Protein 8X5Y (pdb70)

Structure (mmCIF, N/CA/C/O backbone):
data_8X5Y
#
_entry.id   8X5Y
#
_cell.length_a   1.00
_cell.length_b   1.00
_cell.length_c   1.00
_cell.angle_alpha   90.00
_cell.angle_beta   90.00
_cell.angle_gamma   90.00
#
_symmetry.space_group_name_H-M   'P 1'
#
loop_
_entity.id
_entity.type
_entity.pdbx_description
1 polymer 'Histamine H1 receptor,Soluble cytochrome b562'
2 non-polymer 1-[(4-fluorophenyl)methyl]-N-{1-[2-(4-methoxyphenyl)ethyl]piperidin-4-yl}-1H-benzimidazol-2-amine
#
loop_
_atom_site.group_PDB
_atom_site.id
_atom_site.type_symbol
_atom_site.label_atom_id
_atom_site.label_alt_id
_atom_site.label_comp_id
_atom_site.label_asym_id
_atom_site.label_entity_id
_atom_site.label_seq_id
_atom_site.pdbx_PDB_ins_code
_atom_site.Cartn_x
_atom_site.Cartn_y
_atom_site.Cartn_z
_atom_site.occupancy
_atom_site.B_iso_or_equiv
_atom_site.auth_seq_id
_atom_site.auth_comp_id
_atom_site.auth_asym_id
_atom_site.auth_atom_id
_atom_site.pdbx_PDB_model_num
ATOM 1 N N . THR A 1 9 ? 181.588 141.274 138.550 1.00 91.86 20 THR B N 1
ATOM 2 C CA . THR A 1 9 ? 180.449 141.947 139.163 1.00 91.86 20 THR B CA 1
ATOM 3 C C . THR A 1 9 ? 180.601 143.463 139.077 1.00 91.86 20 THR B C 1
ATOM 4 O O . THR A 1 9 ? 180.226 144.180 140.003 1.00 91.86 20 THR B O 1
ATOM 8 N N . THR A 1 10 ? 181.140 143.935 137.950 1.00 89.05 21 THR B N 1
ATOM 9 C CA . THR A 1 10 ? 181.412 145.358 137.729 1.00 89.05 21 THR B CA 1
ATOM 10 C C . THR A 1 10 ? 182.254 145.940 138.860 1.00 89.05 21 THR B C 1
ATOM 11 O O . THR A 1 10 ? 181.985 147.029 139.371 1.00 89.05 21 THR B O 1
ATOM 15 N N . MET A 1 11 ? 183.288 145.202 139.253 1.00 86.66 22 MET B N 1
ATOM 16 C CA . MET A 1 11 ? 184.164 145.601 140.344 1.00 86.66 22 MET B CA 1
ATOM 17 C C . MET A 1 11 ? 185.187 146.616 139.840 1.00 86.66 22 MET B C 1
ATOM 18 O O . MET A 1 11 ? 185.090 147.137 138.727 1.00 86.66 22 MET B O 1
ATOM 23 N N . ALA A 1 12 ? 186.184 146.912 140.668 1.00 87.79 23 ALA B N 1
ATOM 24 C CA . ALA A 1 12 ? 187.305 147.752 140.279 1.00 87.79 23 ALA B CA 1
ATOM 25 C C . ALA A 1 12 ? 188.606 147.021 140.576 1.00 87.79 23 ALA B C 1
ATOM 26 O O . ALA A 1 12 ? 188.694 146.243 141.529 1.00 87.79 23 ALA B O 1
ATOM 28 N N . SER A 1 13 ? 189.616 147.281 139.751 1.00 85.44 24 SER B N 1
ATOM 29 C CA . SER A 1 13 ? 190.883 146.585 139.888 1.00 85.44 24 SER B CA 1
ATOM 30 C C . SER A 1 13 ? 191.516 146.925 141.235 1.00 85.44 24 SER B C 1
ATOM 31 O O . SER A 1 13 ? 191.351 148.039 141.740 1.00 85.44 24 SER B O 1
ATOM 34 N N . PRO A 1 14 ? 192.243 145.981 141.845 1.00 84.78 25 PRO B N 1
ATOM 35 C CA . PRO A 1 14 ? 192.776 146.211 143.201 1.00 84.78 25 PRO B CA 1
ATOM 36 C C . PRO A 1 14 ? 193.651 147.450 143.345 1.00 84.78 25 PRO B C 1
ATOM 37 O O . PRO A 1 14 ? 193.992 147.803 144.480 1.00 84.78 25 PRO B O 1
ATOM 41 N N . GLN A 1 15 ? 194.028 148.112 142.256 1.00 81.27 26 GLN B N 1
ATOM 42 C CA . GLN A 1 15 ? 194.801 149.342 142.339 1.00 81.27 26 GLN B CA 1
ATOM 43 C C . GLN A 1 15 ? 193.927 150.584 142.413 1.00 81.27 26 GLN B C 1
ATOM 44 O O . GLN A 1 15 ? 194.459 151.690 142.529 1.00 81.27 26 GLN B O 1
ATOM 50 N N . LEU A 1 16 ? 192.608 150.435 142.343 1.00 80.54 27 LEU B N 1
ATOM 51 C CA . LEU A 1 16 ? 191.689 151.556 142.469 1.00 80.54 27 LEU B CA 1
ATOM 52 C C . LEU A 1 16 ? 191.083 151.643 143.867 1.00 80.54 27 LEU B C 1
ATOM 53 O O . LEU A 1 16 ? 190.232 152.498 144.116 1.00 80.54 27 LEU B O 1
ATOM 58 N N . MET A 1 17 ? 191.513 150.789 144.788 1.00 81.61 28 MET B N 1
ATOM 59 C CA . MET A 1 17 ? 191.023 150.827 146.161 1.00 81.61 28 MET B CA 1
ATOM 60 C C . MET A 1 17 ? 191.738 151.902 146.986 1.00 81.61 28 MET B C 1
ATOM 61 O O . MET A 1 17 ? 191.067 152.698 147.661 1.00 81.61 28 MET B O 1
ATOM 66 N N . PRO A 1 18 ? 193.099 151.993 146.955 1.00 78.24 29 PRO B N 1
ATOM 67 C CA . PRO A 1 18 ? 193.784 152.958 147.830 1.00 78.24 29 PRO B CA 1
ATOM 68 C C . PRO A 1 18 ? 193.415 154.421 147.628 1.00 78.24 29 PRO B C 1
ATOM 69 O O . PRO A 1 18 ? 193.972 155.280 148.316 1.00 78.24 29 PRO B O 1
ATOM 73 N N . LEU A 1 19 ? 192.510 154.741 146.705 1.00 79.86 30 LEU B N 1
ATOM 74 C CA . LEU A 1 19 ? 191.937 156.080 146.679 1.00 79.86 30 LEU B CA 1
ATOM 75 C C . LEU A 1 19 ? 190.473 156.128 147.084 1.00 79.86 30 LEU B C 1
ATOM 76 O O . LEU A 1 19 ? 190.040 157.137 147.639 1.00 79.86 30 LEU B O 1
ATOM 81 N N . VAL A 1 20 ? 189.699 155.065 146.858 1.00 81.29 31 VAL B N 1
ATOM 82 C CA . VAL A 1 20 ? 188.336 155.067 147.381 1.00 81.29 31 VAL B CA 1
ATOM 83 C C . VAL A 1 20 ? 188.349 154.964 148.902 1.00 81.29 31 VAL B C 1
ATOM 84 O O . VAL A 1 20 ? 187.470 155.520 149.578 1.00 81.29 31 VAL B O 1
ATOM 88 N N . VAL A 1 21 ? 189.349 154.281 149.470 1.00 80.53 32 VAL B N 1
ATOM 89 C CA . VAL A 1 21 ? 189.422 154.153 150.921 1.00 80.53 32 VAL B CA 1
ATOM 90 C C . VAL A 1 21 ? 189.629 155.499 151.598 1.00 80.53 32 VAL B C 1
ATOM 91 O O . VAL A 1 21 ? 189.345 155.637 152.790 1.00 80.53 32 VAL B O 1
ATOM 95 N N . VAL A 1 22 ? 190.128 156.500 150.877 1.00 81.98 33 VAL B N 1
ATOM 96 C CA . VAL A 1 22 ? 190.218 157.841 151.437 1.00 81.98 33 VAL B CA 1
ATOM 97 C C . VAL A 1 22 ? 189.098 158.746 150.928 1.00 81.98 33 VAL B C 1
ATOM 98 O O . VAL A 1 22 ? 188.754 159.726 151.608 1.00 81.98 33 VAL B O 1
ATOM 102 N N . LEU A 1 23 ? 188.509 158.447 149.767 1.00 84.78 34 LEU B N 1
ATOM 103 C CA . LEU A 1 23 ? 187.318 159.189 149.365 1.00 84.78 34 LEU B CA 1
ATOM 104 C C . LEU A 1 23 ? 186.193 158.979 150.368 1.00 84.78 34 LEU B C 1
ATOM 105 O O . LEU A 1 23 ? 185.411 159.897 150.638 1.00 84.78 34 LEU B O 1
ATOM 110 N N . SER A 1 24 ? 186.097 157.775 150.935 1.00 86.59 35 SER B N 1
ATOM 111 C CA . SER A 1 24 ? 185.112 157.547 151.990 1.00 86.59 35 SER B CA 1
ATOM 112 C C . SER A 1 24 ? 185.403 158.410 153.213 1.00 86.59 35 SER B C 1
ATOM 113 O O . SER A 1 24 ? 184.477 158.921 153.855 1.00 86.59 35 SER B O 1
ATOM 116 N N . THR A 1 25 ? 186.682 158.578 153.561 1.00 89.45 36 THR B N 1
ATOM 117 C CA . THR A 1 25 ? 187.030 159.453 154.677 1.00 89.45 36 THR B CA 1
ATOM 118 C C . THR A 1 25 ? 186.650 160.899 154.386 1.00 89.45 36 THR B C 1
ATOM 119 O O . THR A 1 25 ? 186.150 161.604 155.269 1.00 89.45 36 THR B O 1
ATOM 123 N N . ILE A 1 26 ? 186.881 161.361 153.156 1.00 89.56 37 ILE B N 1
ATOM 124 C CA . ILE A 1 26 ? 186.464 162.714 152.784 1.00 89.56 37 ILE B CA 1
ATOM 125 C C . ILE A 1 26 ? 184.949 162.853 152.894 1.00 89.56 37 ILE B C 1
ATOM 126 O O . ILE A 1 26 ? 184.435 163.867 153.386 1.00 89.56 37 ILE B O 1
ATOM 131 N N . CYS A 1 27 ? 184.214 161.837 152.435 1.00 91.91 38 CYS B N 1
ATOM 132 C CA . CYS A 1 27 ? 182.757 161.866 152.529 1.00 91.91 38 CYS B CA 1
ATOM 133 C C . CYS A 1 27 ? 182.291 161.946 153.977 1.00 91.91 38 CYS B C 1
ATOM 134 O O . CYS A 1 27 ? 181.379 162.716 154.299 1.00 91.91 38 CYS B O 1
ATOM 137 N N . LEU A 1 28 ? 182.900 161.160 154.866 1.00 89.64 39 LEU B N 1
ATOM 138 C CA . LEU A 1 28 ? 182.501 161.200 156.267 1.00 89.64 39 LEU B CA 1
ATOM 139 C C . LEU A 1 28 ? 182.918 162.494 156.953 1.00 89.64 39 LEU B C 1
ATOM 140 O O . LEU A 1 28 ? 182.179 162.994 157.807 1.00 89.64 39 LEU B O 1
ATOM 145 N N . VAL A 1 29 ? 184.044 163.081 156.557 1.00 92.89 40 VAL B N 1
ATOM 146 C CA . VAL A 1 29 ? 184.493 164.325 157.170 1.00 92.89 40 VAL B CA 1
ATOM 147 C C . VAL A 1 29 ? 183.646 165.513 156.723 1.00 92.89 40 VAL B C 1
ATOM 148 O O . VAL A 1 29 ? 183.390 166.421 157.521 1.00 92.89 40 VAL B O 1
ATOM 152 N N . THR A 1 30 ? 183.171 165.516 155.474 1.00 94.18 41 THR B N 1
ATOM 153 C CA . THR A 1 30 ? 182.302 166.600 155.024 1.00 94.18 41 THR B CA 1
ATOM 154 C C . THR A 1 30 ? 181.030 166.671 155.864 1.00 94.18 41 THR B C 1
ATOM 155 O O . THR A 1 30 ? 180.637 167.750 156.326 1.00 94.18 41 THR B O 1
ATOM 159 N N . VAL A 1 31 ? 180.383 165.523 156.089 1.00 91.85 42 VAL B N 1
ATOM 160 C CA . VAL A 1 31 ? 179.164 165.495 156.896 1.00 91.85 42 VAL B CA 1
ATOM 161 C C . VAL A 1 31 ? 179.442 165.494 158.389 1.00 91.85 42 VAL B C 1
ATOM 162 O O . VAL A 1 31 ? 178.505 165.657 159.178 1.00 91.85 42 VAL B O 1
ATOM 166 N N . GLY A 1 32 ? 180.691 165.296 158.805 1.00 92.31 43 GLY B N 1
ATOM 167 C CA . GLY A 1 32 ? 181.021 165.460 160.205 1.00 92.31 43 GLY B CA 1
ATOM 168 C C . GLY A 1 32 ? 181.352 166.894 160.559 1.00 92.31 43 GLY B C 1
ATOM 169 O O . GLY A 1 32 ? 181.250 167.292 161.723 1.00 92.31 43 GLY B O 1
ATOM 170 N N . LEU A 1 33 ? 181.755 167.680 159.562 1.00 92.61 44 LEU B N 1
ATOM 171 C CA . LEU A 1 33 ? 182.054 169.089 159.783 1.00 92.61 44 LEU B CA 1
ATOM 172 C C . LEU A 1 33 ? 180.856 169.991 159.515 1.00 92.61 44 LEU B C 1
ATOM 173 O O . LEU A 1 33 ? 180.603 170.923 160.287 1.00 92.61 44 LEU B O 1
ATOM 178 N N . ASN A 1 34 ? 180.117 169.754 158.428 1.00 91.69 45 ASN B N 1
ATOM 179 C CA . ASN A 1 34 ? 178.944 170.579 158.164 1.00 91.69 45 ASN B CA 1
ATOM 180 C C . ASN A 1 34 ? 177.876 170.376 159.230 1.00 91.69 45 ASN B C 1
ATOM 181 O O . ASN A 1 34 ? 177.227 171.337 159.657 1.00 91.69 45 ASN B O 1
ATOM 186 N N . LEU A 1 35 ? 177.679 169.133 159.671 1.00 89.51 46 LEU B N 1
ATOM 187 C CA . LEU A 1 35 ? 176.742 168.885 160.759 1.00 89.51 46 LEU B CA 1
ATOM 188 C C . LEU A 1 35 ? 177.217 169.546 162.046 1.00 89.51 46 LEU B C 1
ATOM 189 O O . LEU A 1 35 ? 176.404 170.037 162.836 1.00 89.51 46 LEU B O 1
ATOM 194 N N . LEU A 1 36 ? 178.533 169.567 162.277 1.00 87.24 47 LEU B N 1
ATOM 195 C CA . LEU A 1 36 ? 179.064 170.262 163.446 1.00 87.24 47 LEU B CA 1
ATOM 196 C C . LEU A 1 36 ? 178.780 171.755 163.379 1.00 87.24 47 LEU B C 1
ATOM 197 O O . LEU A 1 36 ? 178.394 172.364 164.382 1.00 87.24 47 LEU B O 1
ATOM 202 N N . VAL A 1 37 ? 178.958 172.362 162.205 1.00 87.46 48 VAL B N 1
ATOM 203 C CA . VAL A 1 37 ? 178.656 173.785 162.048 1.00 87.46 48 VAL B CA 1
ATOM 204 C C . VAL A 1 37 ? 177.171 174.041 162.289 1.00 87.46 48 VAL B C 1
ATOM 205 O O . VAL A 1 37 ? 176.786 174.977 163.005 1.00 87.46 48 VAL B O 1
ATOM 209 N N . LEU A 1 38 ? 176.316 173.201 161.701 1.00 82.97 49 LEU B N 1
ATOM 210 C CA . LEU A 1 38 ? 174.877 173.388 161.849 1.00 82.97 49 LEU B CA 1
ATOM 211 C C . LEU A 1 38 ? 174.445 173.241 163.302 1.00 82.97 49 LEU B C 1
ATOM 212 O O . LEU A 1 38 ? 173.619 174.018 163.789 1.00 82.97 49 LEU B O 1
ATOM 217 N N . TYR A 1 39 ? 174.995 172.256 164.015 1.00 79.13 50 TYR B N 1
ATOM 218 C CA . TYR A 1 39 ? 174.659 172.113 165.427 1.00 79.13 50 TYR B CA 1
ATOM 219 C C . TYR A 1 39 ? 175.244 173.244 166.257 1.00 79.13 50 TYR B C 1
ATOM 220 O O . TYR A 1 39 ? 174.673 173.608 167.288 1.00 79.13 50 TYR B O 1
ATOM 229 N N . ALA A 1 40 ? 176.380 173.805 165.838 1.00 83.83 51 ALA B N 1
ATOM 230 C CA . ALA A 1 40 ? 176.916 174.969 166.530 1.00 83.83 51 ALA B CA 1
ATOM 231 C C . ALA A 1 40 ? 175.970 176.153 166.413 1.00 83.83 51 ALA B C 1
ATOM 232 O O . ALA A 1 40 ? 175.757 176.885 167.387 1.00 83.83 51 ALA B O 1
ATOM 234 N N . VAL A 1 41 ? 175.388 176.357 165.229 1.00 84.80 52 VAL B N 1
ATOM 235 C CA . VAL A 1 41 ? 174.463 177.474 165.047 1.00 84.80 52 VAL B CA 1
ATOM 236 C C . VAL A 1 41 ? 173.209 177.283 165.894 1.00 84.80 52 VAL B C 1
ATOM 237 O O . VAL A 1 41 ? 172.744 178.216 166.558 1.00 84.80 52 VAL B O 1
ATOM 241 N N . ARG A 1 42 ? 172.643 176.074 165.890 1.00 82.21 53 ARG B N 1
ATOM 242 C CA . ARG A 1 42 ? 171.423 175.785 166.633 1.00 82.21 53 ARG B CA 1
ATOM 243 C C . ARG A 1 42 ? 171.681 175.409 168.089 1.00 82.21 53 ARG B C 1
ATOM 244 O O . ARG A 1 42 ? 170.806 174.811 168.726 1.00 82.21 53 ARG B O 1
ATOM 252 N N . SER A 1 43 ? 172.855 175.741 168.629 1.00 83.68 54 SER B N 1
ATOM 253 C CA . SER A 1 43 ? 173.143 175.506 170.035 1.00 83.68 54 SER B CA 1
ATOM 254 C C . SER A 1 43 ? 173.585 176.754 170.782 1.00 83.68 54 SER B C 1
ATOM 255 O O . SER A 1 43 ? 173.803 176.678 171.995 1.00 83.68 54 SER B O 1
ATOM 258 N N . GLU A 1 44 ? 173.734 177.889 170.103 1.00 83.39 55 GLU B N 1
ATOM 259 C CA . GLU A 1 44 ? 174.205 179.105 170.746 1.00 83.39 55 GLU B CA 1
ATOM 260 C C . GLU A 1 44 ? 173.440 180.294 170.184 1.00 83.39 55 GLU B C 1
ATOM 261 O O . GLU A 1 44 ? 173.217 180.379 168.974 1.00 83.39 55 GLU B O 1
ATOM 267 N N . ARG A 1 45 ? 173.031 181.204 171.071 1.00 90.65 56 ARG B N 1
ATOM 268 C CA . ARG A 1 45 ? 172.252 182.367 170.654 1.00 90.65 56 ARG B CA 1
ATOM 269 C C . ARG A 1 45 ? 173.101 183.427 169.965 1.00 90.65 56 ARG B C 1
ATOM 270 O O . ARG A 1 45 ? 172.578 184.200 169.156 1.00 90.65 56 ARG B O 1
ATOM 278 N N . LYS A 1 46 ? 174.399 183.487 170.272 1.00 87.30 57 LYS B N 1
ATOM 279 C CA . LYS A 1 46 ? 175.261 184.516 169.700 1.00 87.30 57 LYS B CA 1
ATOM 280 C C . LYS A 1 46 ? 175.419 184.378 168.194 1.00 87.30 57 LYS B C 1
ATOM 281 O O . LYS A 1 46 ? 175.858 185.330 167.542 1.00 87.30 57 LYS B O 1
ATOM 287 N N . LEU A 1 47 ? 175.083 183.223 167.628 1.00 90.48 58 LEU B N 1
ATOM 288 C CA . LEU A 1 47 ? 175.325 182.947 166.221 1.00 90.48 58 LEU B CA 1
ATOM 289 C C . LEU A 1 47 ? 174.082 183.104 165.352 1.00 90.48 58 LEU B C 1
ATOM 290 O O . LEU A 1 47 ? 174.107 182.704 164.185 1.00 90.48 58 LEU B O 1
ATOM 295 N N . HIS A 1 48 ? 172.997 183.662 165.885 1.00 93.56 59 HIS B N 1
ATOM 296 C CA . HIS A 1 48 ? 171.812 183.954 165.075 1.00 93.56 59 HIS B CA 1
ATOM 297 C C . HIS A 1 48 ? 171.871 185.378 164.519 1.00 93.56 59 HIS B C 1
ATOM 298 O O . HIS A 1 48 ? 170.964 186.190 164.697 1.00 93.56 59 HIS B O 1
ATOM 305 N N . THR A 1 49 ? 172.968 185.672 163.828 1.00 94.96 60 THR B N 1
ATOM 306 C CA . THR A 1 49 ? 173.131 186.956 163.166 1.00 94.96 60 THR B CA 1
ATOM 307 C C . THR A 1 49 ? 172.526 186.873 161.766 1.00 94.96 60 THR B C 1
ATOM 308 O O . THR A 1 49 ? 171.852 185.901 161.416 1.00 94.96 60 THR B O 1
ATOM 312 N N . VAL A 1 50 ? 172.757 187.897 160.946 1.00 97.67 61 VAL B N 1
ATOM 313 C CA . VAL A 1 50 ? 172.188 187.908 159.602 1.00 97.67 61 VAL B CA 1
ATOM 314 C C . VAL A 1 50 ? 173.062 187.114 158.639 1.00 97.67 61 VAL B C 1
ATOM 315 O O . VAL A 1 50 ? 172.569 186.262 157.892 1.00 97.67 61 VAL B O 1
ATOM 319 N N . GLY A 1 51 ? 174.371 187.376 158.641 1.00 96.26 62 GLY B N 1
ATOM 320 C CA . GLY A 1 51 ? 175.275 186.630 157.783 1.00 96.26 62 GLY B CA 1
ATOM 321 C C . GLY A 1 51 ? 175.390 185.166 158.146 1.00 96.26 62 GLY B C 1
ATOM 322 O O . GLY A 1 51 ? 175.709 184.340 157.282 1.00 96.26 62 GLY B O 1
ATOM 323 N N . ASN A 1 52 ? 175.128 184.821 159.406 1.00 94.59 63 ASN B N 1
ATOM 324 C CA . ASN A 1 52 ? 175.120 183.416 159.780 1.00 94.59 63 ASN B CA 1
ATOM 325 C C . ASN A 1 52 ? 173.960 182.660 159.152 1.00 94.59 63 ASN B C 1
ATOM 326 O O . ASN A 1 52 ? 174.043 181.440 159.021 1.00 94.59 63 ASN B O 1
ATOM 331 N N . LEU A 1 53 ? 172.892 183.347 158.741 1.00 94.53 64 LEU B N 1
ATOM 332 C CA . LEU A 1 53 ? 171.859 182.671 157.961 1.00 94.53 64 LEU B CA 1
ATOM 333 C C . LEU A 1 53 ? 172.408 182.200 156.619 1.00 94.53 64 LEU B C 1
ATOM 334 O O . LEU A 1 53 ? 172.154 181.065 156.197 1.00 94.53 64 LEU B O 1
ATOM 339 N N . TYR A 1 54 ? 173.175 183.054 155.937 1.00 96.36 65 TYR B N 1
ATOM 340 C CA . TYR A 1 54 ? 173.813 182.632 154.694 1.00 96.36 65 TYR B CA 1
ATOM 341 C C . TYR A 1 54 ? 174.869 181.564 154.944 1.00 96.36 65 TYR B C 1
ATOM 342 O O . TYR A 1 54 ? 175.038 180.655 154.123 1.00 96.36 65 TYR B O 1
ATOM 351 N N . ILE A 1 55 ? 175.581 181.655 156.069 1.00 92.57 66 ILE B N 1
ATOM 352 C CA . ILE A 1 55 ? 176.541 180.610 156.424 1.00 92.57 66 ILE B CA 1
ATOM 353 C C . ILE A 1 55 ? 175.829 179.277 156.629 1.00 92.57 66 ILE B C 1
ATOM 354 O O . ILE A 1 55 ? 176.320 178.223 156.210 1.00 92.57 66 ILE B O 1
ATOM 359 N N . VAL A 1 56 ? 174.661 179.301 157.275 1.00 90.30 67 VAL B N 1
ATOM 360 C CA . VAL A 1 56 ? 173.877 178.087 157.474 1.00 90.30 67 VAL B CA 1
ATOM 361 C C . VAL A 1 56 ? 173.381 177.541 156.143 1.00 90.30 67 VAL B C 1
ATOM 362 O O . VAL A 1 56 ? 173.375 176.326 155.924 1.00 90.30 67 VAL B O 1
ATOM 366 N N . SER A 1 57 ? 172.943 178.419 155.240 1.00 93.42 68 SER B N 1
ATOM 367 C CA . SER A 1 57 ? 172.533 177.957 153.916 1.00 93.42 68 SER B CA 1
ATOM 368 C C . SER A 1 57 ? 173.692 177.286 153.188 1.00 93.42 68 SER B C 1
ATOM 369 O O . SER A 1 57 ? 173.518 176.234 152.558 1.00 93.42 68 SER B O 1
ATOM 372 N N . LEU A 1 58 ? 174.884 177.879 153.271 1.00 93.62 69 LEU B N 1
ATOM 373 C CA . LEU A 1 58 ? 176.061 177.276 152.654 1.00 93.62 69 LEU B CA 1
ATOM 374 C C . LEU A 1 58 ? 176.388 175.929 153.285 1.00 93.62 69 LEU B C 1
ATOM 375 O O . LEU A 1 58 ? 176.731 174.971 152.583 1.00 93.62 69 LEU B O 1
ATOM 380 N N . SER A 1 59 ? 176.289 175.837 154.612 1.00 90.89 70 SER B N 1
ATOM 381 C CA . SER A 1 59 ? 176.577 174.578 155.288 1.00 90.89 70 SER B CA 1
ATOM 382 C C . SER A 1 59 ? 175.558 173.509 154.919 1.00 90.89 70 SER B C 1
ATOM 383 O O . SER A 1 59 ? 175.907 172.333 154.809 1.00 90.89 70 SER B O 1
ATOM 386 N N . VAL A 1 60 ? 174.294 173.890 154.730 1.00 91.03 71 VAL B N 1
ATOM 387 C CA . VAL A 1 60 ? 173.291 172.919 154.302 1.00 91.03 71 VAL B CA 1
ATOM 388 C C . VAL A 1 60 ? 173.565 172.453 152.879 1.00 91.03 71 VAL B C 1
ATOM 389 O O . VAL A 1 60 ? 173.459 171.259 152.575 1.00 91.03 71 VAL B O 1
ATOM 393 N N . ALA A 1 61 ? 173.918 173.376 151.980 1.00 91.66 72 ALA B N 1
ATOM 394 C CA . ALA A 1 61 ? 174.261 172.959 150.624 1.00 91.66 72 ALA B CA 1
ATOM 395 C C . ALA A 1 61 ? 175.478 172.046 150.609 1.00 91.66 72 ALA B C 1
ATOM 396 O O . ALA A 1 61 ? 175.508 171.072 149.845 1.00 91.66 72 ALA B O 1
ATOM 398 N N . ASP A 1 62 ? 176.450 172.297 151.484 1.00 95.16 73 ASP B N 1
ATOM 399 C CA . ASP A 1 62 ? 177.610 171.421 151.562 1.00 95.16 73 ASP B CA 1
ATOM 400 C C . ASP A 1 62 ? 177.274 170.093 152.227 1.00 95.16 73 ASP B C 1
ATOM 401 O O . ASP A 1 62 ? 177.851 169.067 151.866 1.00 95.16 73 ASP B O 1
ATOM 406 N N . LEU A 1 63 ? 176.332 170.079 153.169 1.00 91.14 74 LEU B N 1
ATOM 407 C CA . LEU A 1 63 ? 175.878 168.814 153.732 1.00 91.14 74 LEU B CA 1
ATOM 408 C C . LEU A 1 63 ? 175.181 167.967 152.678 1.00 91.14 74 LEU B C 1
ATOM 409 O O . LEU A 1 63 ? 175.372 166.748 152.633 1.00 91.14 74 LEU B O 1
ATOM 414 N N . ILE A 1 64 ? 174.366 168.589 151.822 1.00 91.59 75 ILE B N 1
ATOM 415 C CA . ILE A 1 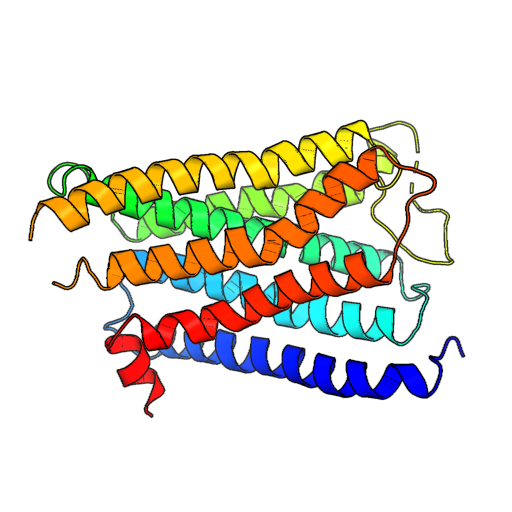64 ? 173.733 167.813 150.760 1.00 91.59 75 ILE B CA 1
ATOM 416 C C . ILE A 1 64 ? 174.770 167.309 149.767 1.00 91.59 75 ILE B C 1
ATOM 417 O O . ILE A 1 64 ? 174.753 166.128 149.397 1.00 91.59 75 ILE B O 1
ATOM 422 N N . VAL A 1 65 ? 175.740 168.149 149.385 1.00 94.80 76 VAL B N 1
ATOM 423 C CA . VAL A 1 65 ? 176.753 167.716 148.426 1.00 94.80 76 VAL B CA 1
ATOM 424 C C . VAL A 1 65 ? 177.831 166.870 149.095 1.00 94.80 76 VAL B C 1
ATOM 425 O O . VAL A 1 65 ? 178.782 166.440 148.430 1.00 94.80 76 VAL B O 1
ATOM 429 N N . GLY A 1 66 ? 177.721 166.631 150.399 1.00 92.86 77 GLY B N 1
ATOM 430 C CA . GLY A 1 66 ? 178.604 165.712 151.083 1.00 92.86 77 GLY B CA 1
ATOM 431 C C . GLY A 1 66 ? 177.941 164.420 151.515 1.00 92.86 77 GLY B C 1
ATOM 432 O O . GLY A 1 66 ? 178.624 163.443 151.828 1.00 92.86 77 GLY B O 1
ATOM 433 N N . ALA A 1 67 ? 176.608 164.402 151.548 1.00 92.96 78 ALA B N 1
ATOM 434 C CA . ALA A 1 67 ? 175.880 163.227 152.001 1.00 92.96 78 ALA B CA 1
ATOM 435 C C . ALA A 1 67 ? 175.057 162.535 150.926 1.00 92.96 78 ALA B C 1
ATOM 436 O O . ALA A 1 67 ? 174.760 161.348 151.082 1.00 92.96 78 ALA B O 1
ATOM 438 N N . VAL A 1 68 ? 174.678 163.220 149.853 1.00 96.52 79 VAL B N 1
ATOM 439 C CA . VAL A 1 68 ? 173.849 162.620 148.815 1.00 96.52 79 VAL B CA 1
ATOM 440 C C . VAL A 1 68 ? 174.665 162.263 147.583 1.00 96.52 79 VAL B C 1
ATOM 441 O O . VAL A 1 68 ? 174.514 161.178 147.024 1.00 96.52 79 VAL B O 1
ATOM 445 N N . VAL A 1 69 ? 175.537 163.165 147.142 1.00 96.01 80 VAL B N 1
ATOM 446 C CA . VAL A 1 69 ? 176.322 162.901 145.943 1.00 96.01 80 VAL B CA 1
ATOM 447 C C . VAL A 1 69 ? 177.643 162.197 146.255 1.00 96.01 80 VAL B C 1
ATOM 448 O O . VAL A 1 69 ? 178.099 161.372 145.458 1.00 96.01 80 VAL B O 1
ATOM 452 N N . MET A 1 70 ? 178.262 162.483 147.401 1.00 97.19 81 MET B N 1
ATOM 453 C CA . MET A 1 70 ? 179.542 161.852 147.726 1.00 97.19 81 MET B CA 1
ATOM 454 C C . MET A 1 70 ? 179.458 160.333 147.798 1.00 97.19 81 MET B C 1
ATOM 455 O O . MET A 1 70 ? 180.268 159.665 147.132 1.00 97.19 81 MET B O 1
ATOM 460 N N . PRO A 1 71 ? 178.543 159.719 148.559 1.00 96.00 82 PRO B N 1
ATOM 461 C CA . PRO A 1 71 ? 178.511 158.248 148.562 1.00 96.00 82 PRO B CA 1
ATOM 462 C C . PRO A 1 71 ? 178.070 157.671 147.233 1.00 96.00 82 PRO B C 1
ATOM 463 O O . PRO A 1 71 ? 178.594 156.635 146.808 1.00 96.00 82 PRO B O 1
ATOM 467 N N . MET A 1 72 ? 177.120 158.317 146.557 1.00 96.26 83 MET B N 1
ATOM 468 C CA . MET A 1 72 ? 176.698 157.834 145.249 1.00 96.26 83 MET B CA 1
ATOM 469 C C . MET A 1 72 ? 177.826 157.945 144.232 1.00 96.26 83 MET B C 1
ATOM 470 O O . MET A 1 72 ? 178.040 157.026 143.435 1.00 96.26 83 MET B O 1
ATOM 475 N N . ASN A 1 73 ? 178.567 159.055 144.253 1.00 96.17 84 ASN B N 1
ATOM 476 C CA . ASN A 1 73 ? 179.694 159.203 143.337 1.00 96.17 84 ASN B CA 1
ATOM 477 C C . ASN A 1 73 ? 180.794 158.198 143.654 1.00 96.17 84 ASN B C 1
ATOM 478 O O . ASN A 1 73 ? 181.428 157.659 142.743 1.00 96.17 84 ASN B O 1
ATOM 483 N N . ILE A 1 74 ? 181.032 157.925 144.938 1.00 91.29 85 ILE B N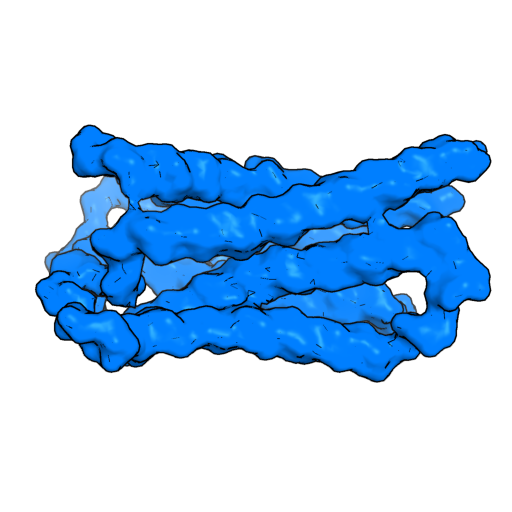 1
ATOM 484 C CA . ILE A 1 74 ? 182.045 156.940 145.312 1.00 91.29 85 ILE B CA 1
ATOM 485 C C . ILE A 1 74 ? 181.642 155.548 144.839 1.00 91.29 85 ILE B C 1
ATOM 486 O O . ILE A 1 74 ? 182.464 154.797 144.300 1.00 91.29 85 ILE B O 1
ATOM 491 N N . LEU A 1 75 ? 180.372 155.181 145.030 1.00 94.10 86 LEU B N 1
ATOM 492 C CA . LEU A 1 75 ? 179.900 153.878 144.571 1.00 94.10 86 LEU B CA 1
ATOM 493 C C . LEU A 1 75 ? 179.946 153.777 143.051 1.00 94.10 86 LEU B C 1
ATOM 494 O O . LEU A 1 75 ? 180.249 152.712 142.501 1.00 94.10 86 LEU B O 1
ATOM 499 N N . TYR A 1 76 ? 179.639 154.872 142.355 1.00 97.97 87 TYR B N 1
ATOM 500 C CA . TYR A 1 76 ? 179.725 154.882 140.899 1.00 97.97 87 TYR B CA 1
ATOM 501 C C . TYR A 1 76 ? 181.172 154.774 140.428 1.00 97.97 87 TYR B C 1
ATOM 502 O O . TYR A 1 76 ? 181.451 154.147 139.400 1.00 97.97 87 TYR B O 1
ATOM 511 N N . LEU A 1 77 ? 182.108 155.378 141.162 1.00 94.30 88 LEU B N 1
ATOM 512 C CA . LEU A 1 77 ? 183.522 155.220 140.839 1.00 94.30 88 LEU B CA 1
ATOM 513 C C . LEU A 1 77 ? 183.968 153.777 141.021 1.00 94.30 88 LEU B C 1
ATOM 514 O O . LEU A 1 77 ? 184.595 153.193 140.130 1.00 94.30 88 LEU B O 1
ATOM 519 N N . LEU A 1 78 ? 183.652 153.187 142.175 1.00 89.67 89 LEU B N 1
ATOM 520 C CA . LEU A 1 78 ? 184.090 151.824 142.455 1.00 89.67 89 LEU B CA 1
ATOM 521 C C . LEU A 1 78 ? 183.447 150.829 141.498 1.00 89.67 89 LEU B C 1
ATOM 522 O O . LEU A 1 78 ? 184.107 149.897 141.024 1.00 89.67 89 LEU B O 1
ATOM 527 N N . MET A 1 79 ? 182.163 151.012 141.200 1.00 94.04 90 MET B N 1
ATOM 528 C CA . MET A 1 79 ? 181.411 150.141 140.300 1.00 94.04 90 MET B CA 1
ATOM 529 C C . MET A 1 79 ? 181.119 150.942 139.037 1.00 94.04 90 MET B C 1
ATOM 530 O O . MET A 1 79 ? 180.181 151.743 139.007 1.00 94.04 90 MET B O 1
ATOM 535 N N . SER A 1 80 ? 181.909 150.712 137.990 1.00 95.96 91 SER B N 1
ATOM 536 C CA . SER A 1 80 ? 181.838 151.538 136.789 1.00 95.96 91 SER B CA 1
ATOM 537 C C . SER A 1 80 ? 180.596 151.229 135.963 1.00 95.96 91 SER B C 1
ATOM 538 O O . SER A 1 80 ? 180.702 150.745 134.831 1.00 95.96 91 SER B O 1
ATOM 541 N N . LYS A 1 81 ? 179.422 151.518 136.520 1.00 97.60 92 LYS B N 1
ATOM 542 C CA . LYS A 1 81 ? 178.131 151.318 135.874 1.00 97.60 92 LYS B CA 1
ATOM 543 C C . LYS A 1 81 ? 177.058 151.887 136.786 1.00 97.60 92 LYS B C 1
ATOM 544 O O . LYS A 1 81 ? 177.252 151.976 138.000 1.00 97.60 92 LYS B O 1
ATOM 550 N N . TRP A 1 82 ? 175.934 152.280 136.196 1.00 99.54 93 TRP B N 1
ATOM 551 C CA . TRP A 1 82 ? 174.787 152.735 136.976 1.00 99.54 93 TRP B CA 1
ATOM 552 C C . TRP A 1 82 ? 173.491 152.142 136.433 1.00 99.54 93 TRP B C 1
ATOM 553 O O . TRP A 1 82 ? 172.529 152.852 136.133 1.00 99.54 93 TRP B O 1
ATOM 564 N N . SER A 1 83 ? 173.456 150.821 136.266 1.00 98.13 94 SER B N 1
ATOM 565 C CA . SER A 1 83 ? 172.179 150.138 136.105 1.00 98.13 94 SER B CA 1
ATOM 566 C C . SER A 1 83 ? 171.583 149.890 137.484 1.00 98.13 94 SER B C 1
ATOM 567 O O . SER A 1 83 ? 171.215 148.759 137.818 1.00 98.13 94 SER B O 1
ATOM 570 N N . LEU A 1 84 ? 171.485 150.948 138.286 1.00 96.31 95 LEU B N 1
ATOM 571 C CA . LEU A 1 84 ? 171.119 150.882 139.695 1.00 96.31 95 LEU B CA 1
ATOM 572 C C . LEU A 1 84 ? 169.868 151.708 139.971 1.00 96.31 95 LEU B C 1
ATOM 573 O O . LEU A 1 84 ? 169.748 152.362 141.007 1.00 96.31 95 LEU B O 1
ATOM 578 N N . GLY A 1 85 ? 168.921 151.689 139.039 1.00 96.05 96 GLY B N 1
ATOM 579 C CA . GLY A 1 85 ? 167.704 152.459 139.186 1.00 96.05 96 GLY B CA 1
ATOM 580 C C . GLY A 1 85 ? 167.749 153.772 138.436 1.00 96.05 96 GLY B C 1
ATOM 581 O O . GLY A 1 85 ? 168.511 154.674 138.798 1.00 96.05 96 GLY B O 1
ATOM 582 N N . ARG A 1 86 ? 166.948 153.886 137.378 1.00 95.90 97 ARG B N 1
ATOM 583 C CA . ARG A 1 86 ? 166.886 155.138 136.625 1.00 95.90 97 ARG B CA 1
ATOM 584 C C . ARG A 1 86 ? 166.403 156.308 137.474 1.00 95.90 97 ARG B C 1
ATOM 585 O O . ARG A 1 86 ? 167.068 157.361 137.466 1.00 95.90 97 ARG B O 1
ATOM 593 N N . PRO A 1 87 ? 165.291 156.215 138.216 1.00 93.86 98 PRO B N 1
ATOM 594 C CA . PRO A 1 87 ? 164.909 157.348 139.072 1.00 93.86 98 PRO B CA 1
ATOM 595 C C . PRO A 1 87 ? 165.954 157.682 140.114 1.00 93.86 98 PRO B C 1
ATOM 596 O O . PRO A 1 87 ? 166.088 158.852 140.485 1.00 93.86 98 PRO B O 1
ATOM 600 N N . LEU A 1 88 ? 166.704 156.691 140.602 1.00 94.90 99 LEU B N 1
ATOM 601 C CA . LEU A 1 88 ? 167.767 156.976 141.561 1.00 94.90 99 LEU B CA 1
ATOM 602 C C . LEU A 1 88 ? 168.885 157.793 140.927 1.00 94.90 99 LEU B C 1
ATOM 603 O O . LEU A 1 88 ? 169.429 158.702 141.561 1.00 94.90 99 LEU B O 1
ATOM 608 N N . CYS A 1 89 ? 169.248 157.486 139.679 1.00 97.31 100 CYS B N 1
ATOM 609 C CA . CYS A 1 89 ? 170.250 158.298 138.996 1.00 97.31 100 CYS B CA 1
ATOM 610 C C . CYS A 1 89 ? 169.722 159.700 138.728 1.00 97.31 100 CYS B C 1
ATOM 611 O O . CYS A 1 89 ? 170.472 160.681 138.819 1.00 97.31 100 CYS B O 1
ATOM 614 N N . LEU A 1 90 ? 168.435 159.815 138.393 1.00 94.55 101 LEU B N 1
ATOM 615 C CA . LEU A 1 90 ? 167.842 161.138 138.226 1.00 94.55 101 LEU B CA 1
ATOM 616 C C . LEU A 1 90 ? 167.893 161.931 139.525 1.00 94.55 101 LEU B C 1
ATOM 617 O O . LEU A 1 90 ? 168.188 163.130 139.517 1.00 94.55 101 LEU B O 1
ATOM 622 N N . PHE A 1 91 ? 167.606 161.277 140.652 1.00 95.28 102 PHE B N 1
ATOM 623 C CA . PHE A 1 91 ? 167.688 161.946 141.946 1.00 95.28 102 PHE B CA 1
ATOM 624 C C . PHE A 1 91 ? 169.122 162.340 142.273 1.00 95.28 102 PHE B C 1
ATOM 625 O O . PHE A 1 91 ? 169.365 163.411 142.840 1.00 95.28 102 PHE B O 1
ATOM 633 N N . TRP A 1 92 ? 170.087 161.486 141.931 1.00 97.34 103 TRP B N 1
ATOM 634 C CA . TRP A 1 92 ? 171.486 161.828 142.164 1.00 97.34 103 TRP B CA 1
ATOM 635 C C . TRP A 1 92 ? 171.896 163.052 141.354 1.00 97.34 103 TRP B C 1
ATOM 636 O O . TRP A 1 92 ? 172.574 163.945 141.870 1.00 97.34 103 TRP B O 1
ATOM 647 N N . LEU A 1 93 ? 171.487 163.117 140.084 1.00 96.64 104 LEU B N 1
ATOM 648 C CA . LEU A 1 93 ? 171.792 164.294 139.273 1.00 96.64 104 LEU B CA 1
ATOM 649 C C . LEU A 1 93 ? 171.087 165.538 139.805 1.00 96.64 104 LEU B C 1
ATOM 650 O O . LEU A 1 93 ? 171.680 166.624 139.853 1.00 96.64 104 LEU B O 1
ATOM 655 N N . SER A 1 94 ? 169.820 165.401 140.203 1.00 95.56 105 SER B N 1
ATOM 656 C CA . SER A 1 94 ? 169.040 166.523 140.704 1.00 95.56 105 SER B CA 1
ATOM 657 C C . SER A 1 94 ? 169.470 166.970 142.092 1.00 95.56 105 SER B C 1
ATOM 658 O O . SER A 1 94 ? 169.060 168.048 142.528 1.00 95.56 105 SER B O 1
ATOM 661 N N . MET A 1 95 ? 170.241 166.159 142.810 1.00 96.30 106 MET B N 1
ATOM 662 C CA . MET A 1 95 ? 170.810 166.580 144.081 1.00 96.30 106 MET B CA 1
ATOM 663 C C . MET A 1 95 ? 172.292 166.904 143.984 1.00 96.30 106 MET B C 1
ATOM 664 O O . MET A 1 95 ? 172.869 167.395 144.958 1.00 96.30 106 MET B O 1
ATOM 669 N N . ASP A 1 96 ? 172.918 166.628 142.842 1.00 98.79 107 ASP B N 1
ATOM 670 C CA . ASP A 1 96 ? 174.277 167.077 142.568 1.00 98.79 107 ASP B CA 1
ATOM 671 C C . ASP A 1 96 ? 174.280 168.475 141.956 1.00 98.79 107 ASP B C 1
ATOM 672 O O . ASP A 1 96 ? 174.906 169.393 142.496 1.00 98.79 107 ASP B O 1
ATOM 677 N N . TYR A 1 97 ? 173.585 168.644 140.827 1.00 97.55 108 TYR B N 1
ATOM 678 C CA . TYR A 1 97 ? 173.558 169.942 140.158 1.00 97.55 108 TYR B CA 1
ATOM 679 C C . TYR A 1 97 ? 172.944 171.010 141.054 1.00 97.55 108 TYR B C 1
ATOM 680 O O . TYR A 1 97 ? 173.480 172.119 141.178 1.00 97.55 108 TYR B O 1
ATOM 689 N N . VAL A 1 98 ? 171.816 170.689 141.692 1.00 94.98 109 VAL B N 1
ATOM 690 C CA . VAL A 1 98 ? 171.124 171.671 142.523 1.00 94.98 109 VAL B CA 1
ATOM 691 C C . VAL A 1 98 ? 171.974 172.063 143.721 1.00 94.98 109 VAL B C 1
ATOM 692 O O . VAL A 1 98 ? 172.067 173.244 144.06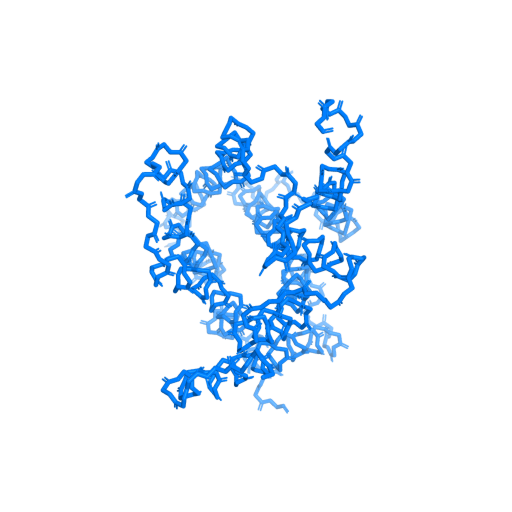3 1.00 94.98 109 VAL B O 1
ATOM 696 N N . ALA A 1 99 ? 172.607 171.092 144.381 1.00 94.73 110 ALA B N 1
ATOM 697 C CA . ALA A 1 99 ? 173.456 171.425 145.522 1.00 94.73 110 ALA B CA 1
ATOM 698 C C . ALA A 1 99 ? 174.660 172.257 145.096 1.00 94.73 110 ALA B C 1
ATOM 699 O O . ALA A 1 99 ? 175.005 173.250 145.753 1.00 94.73 110 ALA B O 1
ATOM 701 N N . SER A 1 100 ? 175.305 171.879 143.988 1.00 97.92 111 SER B N 1
ATOM 702 C CA . SER A 1 100 ? 176.499 172.593 143.552 1.00 97.92 111 SER B CA 1
ATOM 703 C C . SER A 1 100 ? 176.181 174.010 143.100 1.00 97.92 111 SER B C 1
ATOM 704 O O . SER A 1 100 ? 177.014 174.908 143.264 1.00 97.92 111 SER B O 1
ATOM 707 N N . THR A 1 101 ? 174.997 174.239 142.527 1.00 97.48 112 THR B N 1
ATOM 708 C CA . THR A 1 101 ? 174.642 175.603 142.151 1.00 97.48 112 THR B CA 1
ATOM 709 C C . THR A 1 101 ? 174.057 176.384 143.323 1.00 97.48 112 THR B C 1
ATOM 710 O O . THR A 1 101 ? 174.193 177.612 143.370 1.00 97.48 112 THR B O 1
ATOM 714 N N . ALA A 1 102 ? 173.441 175.702 144.292 1.00 95.61 113 ALA B N 1
ATOM 715 C CA . ALA A 1 102 ? 172.938 176.384 145.475 1.00 95.61 113 ALA B CA 1
ATOM 716 C C . ALA A 1 102 ? 174.073 176.877 146.352 1.00 95.61 113 ALA B C 1
ATOM 717 O O . ALA A 1 102 ? 173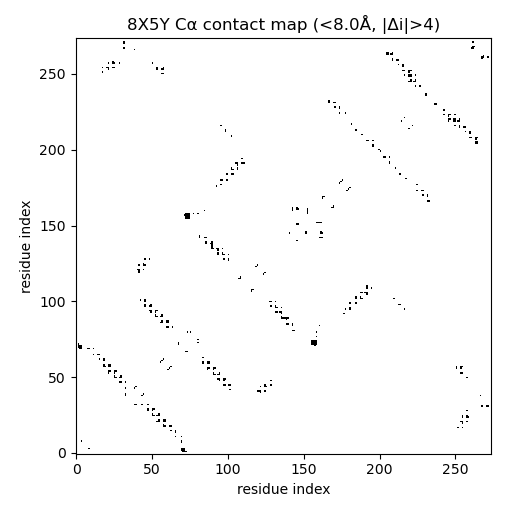.945 177.923 146.992 1.00 95.61 113 ALA B O 1
ATOM 719 N N . SER A 1 103 ? 175.187 176.145 146.396 1.00 98.01 114 SER B N 1
ATOM 720 C CA . SER A 1 103 ? 176.346 176.633 147.136 1.00 98.01 114 SER B CA 1
ATOM 721 C C . SER A 1 103 ? 176.839 177.959 146.564 1.00 98.01 114 SER B C 1
ATOM 722 O O . SER A 1 103 ? 177.039 178.934 147.301 1.00 98.01 114 SER B O 1
ATOM 725 N N . ILE A 1 104 ? 177.019 178.025 145.217 1.00 99.53 115 ILE B N 1
ATOM 726 C CA . ILE A 1 104 ? 177.429 179.252 144.484 1.00 99.53 115 ILE B CA 1
ATOM 727 C C . ILE A 1 104 ? 176.407 180.297 144.403 1.00 99.53 115 ILE B C 1
ATOM 728 O O . ILE A 1 104 ? 176.733 181.364 144.086 1.00 99.53 115 ILE B O 1
ATOM 733 N N . PHE A 1 105 ? 175.155 180.042 144.672 1.00 98.54 116 PHE B N 1
ATOM 734 C CA . PHE A 1 105 ? 174.157 181.099 144.792 1.00 98.54 116 PHE B CA 1
ATOM 735 C C . PHE A 1 105 ? 174.069 181.622 146.220 1.00 98.54 116 PHE B C 1
ATOM 736 O O . PHE A 1 105 ? 173.835 182.815 146.428 1.00 98.54 116 PHE B O 1
ATOM 744 N N . SER A 1 106 ? 174.260 180.755 147.216 1.00 97.98 117 SER B N 1
ATOM 745 C CA . SER A 1 106 ? 174.332 181.224 148.594 1.00 97.98 117 SER B CA 1
ATOM 746 C C . SER A 1 106 ? 175.550 182.113 148.806 1.00 97.98 117 SER B C 1
ATOM 747 O O . SER A 1 106 ? 175.463 183.142 149.487 1.00 97.98 117 SER B O 1
ATOM 750 N N . VAL A 1 107 ? 176.692 181.738 148.224 1.00 98.30 118 VAL B N 1
ATOM 751 C CA . VAL A 1 107 ? 177.870 182.601 148.299 1.00 98.30 118 VAL B CA 1
ATOM 752 C C . VAL A 1 107 ? 177.606 183.928 147.599 1.00 98.30 118 VAL B C 1
ATOM 753 O O . VAL A 1 107 ? 178.025 184.989 148.074 1.00 98.30 118 VAL B O 1
ATOM 757 N N . PHE A 1 108 ? 176.911 183.892 146.461 1.00 96.20 119 PHE B N 1
ATOM 758 C CA . PHE A 1 108 ? 176.566 185.123 145.757 1.00 96.20 119 PHE B CA 1
ATOM 759 C C . PHE A 1 108 ? 175.672 186.017 146.607 1.00 96.20 119 PHE B C 1
ATOM 760 O O . PHE A 1 108 ? 175.870 187.236 146.655 1.00 96.20 119 PHE B O 1
ATOM 768 N N . ILE A 1 109 ? 174.681 185.431 147.279 1.00 97.40 120 ILE B N 1
ATOM 769 C CA . ILE A 1 109 ? 173.792 186.213 148.133 1.00 97.40 120 ILE B CA 1
ATOM 770 C C . ILE A 1 109 ? 174.569 186.822 149.292 1.00 97.40 120 ILE B C 1
ATOM 771 O O . ILE A 1 109 ? 174.385 187.997 149.633 1.00 97.40 120 ILE B O 1
ATOM 776 N N . LEU A 1 110 ? 175.452 186.037 149.912 1.00 96.24 121 LEU B N 1
ATOM 777 C CA . LEU A 1 110 ? 176.267 186.560 151.004 1.00 96.24 121 LEU B CA 1
ATOM 778 C C . LEU A 1 110 ? 177.163 187.695 150.525 1.00 96.24 121 LEU B C 1
ATOM 779 O O . LEU A 1 110 ? 177.325 188.707 151.219 1.00 96.24 121 LEU B O 1
ATOM 784 N N . CYS A 1 111 ? 177.753 187.544 149.339 1.00 98.11 122 CYS B N 1
ATOM 785 C CA . CYS A 1 111 ? 178.627 188.578 148.802 1.00 98.11 122 CYS B CA 1
ATOM 786 C C . CYS A 1 111 ? 177.852 189.851 148.488 1.00 98.11 122 CYS B C 1
ATOM 787 O O . CYS A 1 111 ? 178.338 190.954 148.751 1.00 98.11 122 CYS B O 1
ATOM 790 N N . ILE A 1 112 ? 176.646 189.721 147.928 1.00 95.84 123 ILE B N 1
ATOM 791 C CA . ILE A 1 112 ? 175.816 190.898 147.681 1.00 95.84 123 ILE B CA 1
ATOM 792 C C . ILE A 1 112 ? 175.452 191.579 148.992 1.00 95.84 123 ILE B C 1
ATOM 793 O O . ILE A 1 112 ? 175.477 192.811 149.095 1.00 95.84 123 ILE B O 1
ATOM 798 N N . ASP A 1 113 ? 175.099 190.793 150.011 1.00 98.22 124 ASP B N 1
ATOM 799 C CA . ASP A 1 113 ? 174.743 191.371 151.303 1.00 98.22 124 ASP B CA 1
ATOM 800 C C . ASP A 1 113 ? 175.912 192.140 151.903 1.00 98.22 124 ASP B C 1
ATOM 801 O O . ASP A 1 113 ? 175.751 193.270 152.381 1.00 98.22 124 ASP B O 1
ATOM 806 N N . ARG A 1 114 ? 177.108 191.550 151.871 1.00 97.33 125 ARG B N 1
ATOM 807 C CA . ARG A 1 114 ? 178.261 192.235 152.443 1.00 97.33 125 ARG B CA 1
ATOM 808 C C . ARG A 1 114 ? 178.663 193.450 151.616 1.00 97.33 125 ARG B C 1
ATOM 809 O O . ARG A 1 114 ? 179.084 194.468 152.175 1.00 97.33 125 ARG B O 1
ATOM 817 N N . TYR A 1 115 ? 178.549 193.372 150.288 1.00 93.57 126 TYR B N 1
ATOM 818 C CA . TYR A 1 115 ? 178.867 194.536 149.468 1.00 93.57 126 TYR B CA 1
ATOM 819 C C . TYR A 1 115 ? 177.882 195.666 149.714 1.00 93.57 126 TYR B C 1
ATOM 820 O O . TYR A 1 115 ? 178.268 196.837 149.719 1.00 93.57 126 TYR B O 1
ATOM 829 N N . ARG A 1 116 ? 176.603 195.338 149.907 1.00 95.88 127 ARG B N 1
ATOM 830 C CA . ARG A 1 116 ? 175.627 196.367 150.241 1.00 95.88 127 ARG B CA 1
ATOM 831 C C . ARG A 1 116 ? 175.915 196.965 151.612 1.00 95.88 127 ARG B C 1
ATOM 832 O O . ARG A 1 116 ? 175.757 198.174 151.813 1.00 95.88 127 ARG B O 1
ATOM 840 N N . SER A 1 117 ? 176.343 196.134 152.567 1.00 97.95 128 SER B N 1
ATOM 841 C CA . SER A 1 117 ? 176.679 196.646 153.892 1.00 97.95 128 SER B CA 1
ATOM 842 C C . SER A 1 117 ? 177.882 197.580 153.844 1.00 97.95 128 SER B C 1
ATOM 843 O O . SER A 1 117 ? 177.881 198.635 154.489 1.00 97.95 128 SER B O 1
ATOM 846 N N . VAL A 1 118 ? 178.919 197.209 153.086 1.00 98.51 129 VAL B N 1
ATOM 847 C CA . VAL A 1 118 ? 180.131 198.024 152.986 1.00 98.51 129 VAL B CA 1
ATOM 848 C C . VAL A 1 118 ? 179.957 199.189 152.023 1.00 98.51 129 VAL B C 1
ATOM 849 O O . VAL A 1 118 ? 180.778 200.116 152.023 1.00 98.51 129 VAL B O 1
ATOM 853 N N . GLN A 1 119 ? 178.885 199.185 151.227 1.00 99.76 130 GLN B N 1
ATOM 854 C CA . GLN A 1 119 ? 178.542 200.332 150.394 1.00 99.76 130 GLN B CA 1
ATOM 855 C C . GLN A 1 119 ? 178.495 201.606 151.226 1.00 99.76 130 GLN B C 1
ATOM 856 O O . GLN A 1 119 ? 179.295 202.528 151.033 1.00 99.76 130 GLN B O 1
ATOM 862 N N . GLN A 1 120 ? 177.559 201.663 152.158 1.00 100.96 131 GLN B N 1
ATOM 863 C CA . GLN A 1 120 ? 177.560 202.646 153.229 1.00 100.96 131 GLN B CA 1
ATOM 864 C C . GLN A 1 120 ? 176.737 202.064 154.368 1.00 100.96 131 GLN B C 1
ATOM 865 O O . GLN A 1 120 ? 175.539 201.808 154.197 1.00 100.96 131 GLN B O 1
ATOM 871 N N . PRO A 1 121 ? 177.332 201.824 155.535 1.00 101.83 132 PRO B N 1
ATOM 872 C CA . PRO A 1 121 ? 176.566 201.205 156.624 1.00 101.83 132 PRO B CA 1
ATOM 873 C C . PRO A 1 121 ? 175.641 202.197 157.314 1.00 101.83 132 PRO B C 1
ATOM 874 O O . PRO A 1 121 ? 175.518 202.211 158.542 1.00 101.83 132 PRO B O 1
ATOM 878 N N . LEU A 1 122 ? 174.971 203.020 156.505 1.00 98.32 133 LEU B N 1
ATOM 879 C CA . LEU A 1 122 ? 173.921 203.916 156.960 1.00 98.32 133 LEU B CA 1
ATOM 880 C C . LEU A 1 122 ? 172.699 203.892 156.058 1.00 98.32 133 LEU B C 1
ATOM 881 O O . LEU A 1 122 ? 171.669 204.464 156.433 1.00 98.32 133 LEU B O 1
ATOM 886 N N . ARG A 1 123 ? 172.779 203.262 154.883 1.00 96.36 134 ARG B N 1
ATOM 887 C CA . ARG A 1 123 ? 171.665 203.205 153.951 1.00 96.36 134 ARG B CA 1
ATOM 888 C C . ARG A 1 123 ? 171.089 201.811 153.769 1.00 96.36 134 ARG B C 1
ATOM 889 O O . ARG A 1 123 ? 169.916 201.692 153.402 1.00 96.36 134 ARG B O 1
ATOM 897 N N . TYR A 1 124 ? 171.869 200.762 154.012 1.00 95.57 135 TYR B N 1
ATOM 898 C CA . TYR A 1 124 ? 171.366 199.392 154.004 1.00 95.57 135 TYR B CA 1
ATOM 899 C C . TYR A 1 124 ? 171.347 198.910 155.452 1.00 95.57 135 TYR B C 1
ATOM 900 O O . TYR A 1 124 ? 172.258 198.230 155.922 1.00 95.57 135 TYR B O 1
ATOM 909 N N . LEU A 1 125 ? 170.286 199.280 156.165 1.00 94.76 136 LEU B N 1
ATOM 910 C CA . LEU A 1 125 ? 170.081 198.825 157.532 1.00 94.76 136 LEU B CA 1
ATOM 911 C C . LEU A 1 125 ? 168.631 198.406 157.713 1.00 94.76 136 LEU B C 1
ATOM 912 O O . LEU A 1 125 ? 168.322 197.550 158.547 1.00 94.76 136 LEU B O 1
ATOM 917 N N . LYS A 1 126 ? 167.737 199.003 156.933 1.00 93.23 137 LYS B N 1
ATOM 918 C CA . LYS A 1 126 ? 166.325 198.659 156.977 1.00 93.23 137 LYS B CA 1
ATOM 919 C C . LYS A 1 126 ? 165.988 197.465 156.099 1.00 93.23 137 LYS B C 1
ATOM 920 O O . LYS A 1 126 ? 164.832 197.031 156.084 1.00 93.23 137 LYS B O 1
ATOM 926 N N . TYR A 1 127 ? 166.962 196.929 155.366 1.00 95.39 138 TYR B N 1
ATOM 927 C CA . TYR A 1 127 ? 166.773 195.746 154.539 1.00 95.39 138 TYR B CA 1
ATOM 928 C C . TYR A 1 127 ? 167.627 194.577 155.024 1.00 95.39 138 TYR B C 1
ATOM 929 O O . TYR A 1 127 ? 168.032 193.727 154.228 1.00 95.39 138 TYR B O 1
ATOM 938 N N . ARG A 1 128 ? 167.914 194.523 156.327 1.00 98.67 139 ARG B N 1
ATOM 939 C CA . ARG A 1 128 ? 168.737 193.459 156.891 1.00 98.67 139 ARG B CA 1
ATOM 940 C C . ARG A 1 128 ? 168.027 192.698 158.005 1.00 98.67 139 ARG B C 1
ATOM 941 O O . ARG A 1 128 ? 168.687 192.063 158.831 1.00 98.67 139 ARG B O 1
ATOM 949 N N . THR A 1 129 ? 166.700 192.751 158.053 1.00 97.66 140 THR B N 1
ATOM 950 C CA . THR A 1 129 ? 165.961 191.918 158.991 1.00 97.66 140 THR B CA 1
ATOM 951 C C . THR A 1 129 ? 166.129 190.453 158.609 1.00 97.66 140 THR B C 1
ATOM 952 O O . THR A 1 129 ? 166.231 190.115 157.426 1.00 97.66 140 THR B O 1
ATOM 956 N N . LYS A 1 130 ? 166.175 189.576 159.616 1.00 97.87 141 LYS B N 1
ATOM 957 C CA . LYS A 1 130 ? 166.425 188.164 159.342 1.00 97.87 141 LYS B CA 1
ATOM 958 C C . LYS A 1 130 ? 165.331 187.551 158.476 1.00 97.87 141 LYS B C 1
ATOM 959 O O . LYS A 1 130 ? 165.585 186.574 157.762 1.00 97.87 141 LYS B O 1
ATOM 965 N N . THR A 1 131 ? 164.118 188.113 158.509 1.00 95.92 142 THR B N 1
ATOM 966 C CA . THR A 1 131 ? 163.064 187.619 157.632 1.00 95.92 142 THR B CA 1
ATOM 967 C C . THR A 1 131 ? 163.448 187.789 156.172 1.00 95.92 142 THR B C 1
ATOM 968 O O . THR A 1 131 ? 163.225 186.885 155.360 1.00 95.92 142 THR B O 1
ATOM 972 N N . ARG A 1 132 ? 164.078 188.912 155.830 1.00 101.39 143 ARG B N 1
ATOM 973 C CA . ARG A 1 132 ? 164.489 189.140 154.452 1.00 101.39 143 ARG B CA 1
ATOM 974 C C . ARG A 1 132 ? 165.696 188.293 154.074 1.00 101.39 143 ARG B C 1
ATOM 975 O O . ARG A 1 132 ? 165.804 187.861 152.922 1.00 101.39 143 ARG B O 1
ATOM 983 N N . ALA A 1 133 ? 166.602 188.033 155.019 1.00 99.51 144 ALA B N 1
ATOM 984 C CA . ALA A 1 133 ? 167.700 187.112 154.742 1.00 99.51 144 ALA B CA 1
ATOM 985 C C . ALA A 1 133 ? 167.178 185.710 154.454 1.00 99.51 144 ALA B C 1
ATOM 986 O O . ALA A 1 133 ? 167.631 185.051 153.510 1.00 99.51 144 ALA B O 1
ATOM 988 N N . SER A 1 134 ? 166.211 185.245 155.249 1.00 100.36 145 SER B N 1
ATOM 989 C CA . SER A 1 134 ? 165.602 183.945 154.990 1.00 100.36 145 SER B CA 1
ATOM 990 C C . SER A 1 134 ? 164.862 183.937 153.657 1.00 100.36 145 SER B C 1
ATOM 991 O O . SER A 1 134 ? 164.898 182.941 152.924 1.00 100.36 145 SER B O 1
ATOM 994 N N . ALA A 1 135 ? 164.180 185.036 153.326 1.00 100.43 146 ALA B N 1
ATOM 995 C CA . ALA A 1 135 ? 163.487 185.115 152.043 1.00 100.43 146 ALA B CA 1
ATOM 996 C C . ALA A 1 135 ? 164.465 185.032 150.877 1.00 100.43 146 ALA B C 1
ATOM 997 O O . ALA A 1 135 ? 164.209 184.328 149.893 1.00 100.43 146 ALA B O 1
ATOM 999 N N . THR A 1 136 ? 165.593 185.742 150.967 1.00 99.77 147 THR B N 1
ATOM 1000 C CA . THR A 1 136 ? 166.592 185.681 149.903 1.00 99.77 147 THR B CA 1
ATOM 1001 C C . THR A 1 136 ? 167.212 184.292 149.801 1.00 99.77 147 THR B C 1
ATOM 1002 O O . THR A 1 136 ? 167.485 183.807 148.697 1.00 99.77 147 THR B O 1
ATOM 1006 N N . ILE A 1 137 ? 167.451 183.639 150.942 1.00 97.89 148 ILE B N 1
ATOM 1007 C CA . ILE A 1 137 ? 167.985 182.280 150.911 1.00 97.89 148 ILE B CA 1
ATOM 1008 C C . ILE A 1 137 ? 167.000 181.334 150.234 1.00 97.89 148 ILE B C 1
ATOM 1009 O O . ILE A 1 137 ? 167.388 180.493 149.413 1.00 97.89 148 ILE B O 1
ATOM 1014 N N . LEU A 1 138 ? 165.712 181.457 150.563 1.00 98.13 149 LEU B N 1
ATOM 1015 C CA . LEU A 1 138 ? 164.706 180.611 149.927 1.00 98.13 149 LEU B CA 1
ATOM 1016 C C . LEU A 1 138 ? 164.610 180.894 148.432 1.00 98.13 149 LEU B C 1
ATOM 1017 O O . LEU A 1 138 ? 164.419 179.972 147.632 1.00 98.13 149 LEU B O 1
ATOM 1022 N N . GLY A 1 139 ? 164.738 182.161 148.035 1.00 98.42 150 GLY B N 1
ATOM 1023 C CA . GLY A 1 139 ? 164.737 182.480 146.616 1.00 98.42 150 GLY B CA 1
ATOM 1024 C C . GLY A 1 139 ? 165.922 181.882 145.881 1.00 98.42 150 GLY B C 1
ATOM 1025 O O . GLY A 1 139 ? 165.780 181.354 144.773 1.00 98.42 150 GLY B O 1
ATOM 1026 N N . ALA A 1 140 ? 167.110 181.955 146.487 1.00 98.51 151 ALA B N 1
ATOM 1027 C CA . ALA A 1 140 ? 168.287 181.340 145.883 1.00 98.51 151 ALA B CA 1
ATOM 1028 C C . ALA A 1 140 ? 168.121 179.831 145.771 1.00 98.51 151 ALA B C 1
ATOM 1029 O O . ALA A 1 140 ? 168.494 179.229 144.757 1.00 98.51 151 ALA B O 1
ATOM 1031 N N . TRP A 1 141 ? 167.555 179.200 146.801 1.00 98.54 152 TRP B N 1
ATOM 1032 C CA . TRP A 1 141 ? 167.330 177.760 146.737 1.00 98.54 152 TRP B CA 1
ATOM 1033 C C . TRP A 1 141 ? 166.282 177.398 145.692 1.00 98.54 152 TRP B C 1
ATOM 1034 O O . TRP A 1 141 ? 166.377 176.338 145.070 1.00 98.54 152 TRP B O 1
ATOM 1045 N N . PHE A 1 142 ? 165.278 178.254 145.486 1.00 98.70 153 PHE B N 1
ATOM 1046 C CA . PHE A 1 142 ? 164.315 178.021 144.413 1.00 98.70 153 PHE B CA 1
ATOM 1047 C C . PHE A 1 142 ? 164.981 178.112 143.046 1.00 98.70 153 PHE B C 1
ATOM 1048 O O . PHE A 1 142 ? 164.745 177.268 142.172 1.00 98.70 153 PHE B O 1
ATOM 1056 N N . LEU A 1 143 ? 165.819 179.132 142.843 1.00 96.92 154 LEU B N 1
ATOM 1057 C CA . LEU A 1 143 ? 166.563 179.229 141.591 1.00 96.92 154 LEU B CA 1
ATOM 1058 C C . LEU A 1 143 ? 167.477 178.027 141.392 1.00 96.92 154 LEU B C 1
ATOM 1059 O O . LEU A 1 143 ? 167.696 177.596 140.254 1.00 96.92 154 LEU B O 1
ATOM 1064 N N . SER A 1 144 ? 168.022 177.480 142.479 1.00 95.82 155 SER B N 1
ATOM 1065 C CA . SER A 1 144 ? 168.847 176.281 142.370 1.00 95.82 155 SER B CA 1
ATOM 1066 C C . SER A 1 144 ? 168.011 175.067 141.986 1.00 95.82 155 SER B C 1
ATOM 1067 O O . SER A 1 144 ? 168.365 174.322 141.066 1.00 95.82 155 SER B O 1
ATOM 1070 N N . PHE A 1 145 ? 166.888 174.857 142.677 1.00 95.72 156 PHE B N 1
ATOM 1071 C CA . PHE A 1 145 ? 166.003 173.731 142.404 1.00 95.72 156 PHE B CA 1
ATOM 1072 C C . PHE A 1 145 ? 165.321 173.840 141.052 1.00 95.72 156 PHE B C 1
ATOM 1073 O O . PHE A 1 145 ? 164.701 172.869 140.608 1.00 95.72 156 PHE B O 1
ATOM 1081 N N . LEU A 1 146 ? 165.409 174.999 140.399 1.00 97.38 157 LEU B N 1
ATOM 108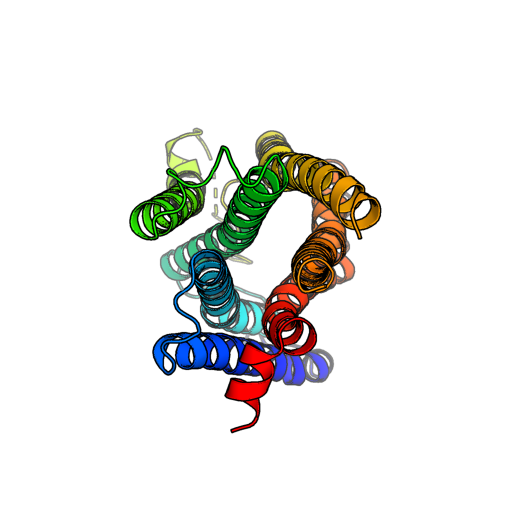2 C CA . LEU A 1 146 ? 164.957 175.105 139.018 1.00 97.38 157 LEU B CA 1
ATOM 1083 C C . LEU A 1 146 ? 165.727 174.164 138.098 1.00 97.38 157 LEU B C 1
ATOM 1084 O O . LEU A 1 146 ? 165.253 173.866 136.997 1.00 97.38 157 LEU B O 1
ATOM 1089 N N . TRP A 1 147 ? 166.887 173.668 138.537 1.00 94.92 158 TRP B N 1
ATOM 1090 C CA . TRP A 1 147 ? 167.679 172.725 137.752 1.00 94.92 158 TRP B CA 1
ATOM 1091 C C . TRP A 1 147 ? 166.977 171.389 137.542 1.00 94.92 158 TRP B C 1
ATOM 1092 O O . TRP A 1 147 ? 167.434 170.596 136.712 1.00 94.92 158 TRP B O 1
ATOM 1103 N N . VAL A 1 148 ? 165.901 171.112 138.279 1.00 93.21 159 VAL B N 1
ATOM 1104 C CA . VAL A 1 148 ? 165.182 169.855 138.106 1.00 93.21 159 VAL B CA 1
ATOM 1105 C C . VAL A 1 148 ? 164.527 169.792 136.731 1.00 93.21 159 VAL B C 1
ATOM 1106 O O . VAL A 1 148 ? 164.460 168.724 136.110 1.00 93.21 159 VAL B O 1
ATOM 1110 N N . ILE A 1 149 ? 164.044 170.931 136.227 1.00 93.66 160 ILE B N 1
ATOM 1111 C CA . ILE A 1 149 ? 163.270 170.924 134.983 1.00 93.66 160 ILE B CA 1
ATOM 1112 C C . ILE A 1 149 ? 164.069 170.400 133.793 1.00 93.66 160 ILE B C 1
ATOM 1113 O O . ILE A 1 149 ? 163.579 169.491 133.104 1.00 93.66 160 ILE B O 1
ATOM 1118 N N . PRO A 1 150 ? 165.277 170.902 133.493 1.00 91.68 161 PRO B N 1
ATOM 1119 C CA . PRO A 1 150 ? 165.981 170.376 132.310 1.00 91.68 161 PRO B CA 1
ATOM 1120 C C . PRO A 1 150 ? 166.363 168.912 132.438 1.00 91.68 161 PRO B C 1
ATOM 1121 O O . PRO A 1 150 ? 166.133 168.138 131.502 1.00 91.68 161 PRO B O 1
ATOM 1125 N N . ILE A 1 151 ? 166.900 168.504 133.591 1.00 93.35 162 ILE B N 1
ATOM 1126 C CA . ILE A 1 151 ? 167.365 167.129 133.763 1.00 93.35 162 ILE B CA 1
ATOM 1127 C C . ILE A 1 151 ? 166.218 166.143 133.584 1.00 93.35 162 ILE B C 1
ATOM 1128 O O . ILE A 1 151 ? 166.361 165.121 132.901 1.00 93.35 162 ILE B O 1
ATOM 1133 N N . LEU A 1 152 ? 165.066 166.430 134.184 1.00 91.67 163 LEU B N 1
ATOM 1134 C CA . LEU A 1 152 ? 163.931 165.519 134.140 1.00 91.67 163 LEU B CA 1
ATOM 1135 C C . LEU A 1 152 ? 163.022 165.735 132.938 1.00 91.67 163 LEU B C 1
ATOM 1136 O O . LEU A 1 152 ? 162.096 164.943 132.738 1.00 91.67 163 LEU B O 1
ATOM 1141 N N . GLY A 1 153 ? 163.254 166.768 132.134 1.00 86.19 164 GLY B N 1
ATOM 1142 C CA . GLY A 1 153 ? 162.349 167.029 131.035 1.00 86.19 164 GLY B CA 1
ATOM 1143 C C . GLY A 1 153 ? 163.006 167.379 129.717 1.00 86.19 164 GLY B C 1
ATOM 1144 O O . GLY A 1 153 ? 162.359 167.964 128.846 1.00 86.19 164 GLY B O 1
ATOM 1145 N N . TRP A 1 154 ? 164.289 167.049 129.553 1.00 89.12 165 TRP B N 1
ATOM 1146 C CA . TRP A 1 154 ? 164.919 167.289 128.261 1.00 89.12 165 TRP B CA 1
ATOM 1147 C C . TRP A 1 154 ? 164.349 166.390 127.173 1.00 89.12 165 TRP B C 1
ATOM 1148 O O . TRP A 1 154 ? 164.275 166.805 126.013 1.00 89.12 165 TRP B O 1
ATOM 1159 N N . ASN A 1 155 ? 163.954 165.164 127.513 1.00 83.86 166 ASN B N 1
ATOM 1160 C CA . ASN A 1 155 ? 163.303 164.309 126.529 1.00 83.86 166 ASN B CA 1
ATOM 1161 C C . ASN A 1 155 ? 161.898 164.782 126.187 1.00 83.86 166 ASN B C 1
ATOM 1162 O O . ASN A 1 155 ? 161.321 164.299 125.208 1.00 83.86 166 ASN B O 1
ATOM 1167 N N . HIS A 1 156 ? 161.337 165.702 126.967 1.00 80.63 167 HIS B N 1
ATOM 1168 C CA . HIS A 1 156 ? 160.013 166.253 126.716 1.00 80.63 167 HIS B CA 1
ATOM 1169 C C . HIS A 1 156 ? 160.060 167.586 125.985 1.00 80.63 167 HIS B C 1
ATOM 1170 O O . HIS A 1 156 ? 159.230 167.832 125.105 1.00 80.63 167 HIS B O 1
ATOM 1177 N N . PHE A 1 157 ? 161.020 168.452 126.320 1.00 81.54 168 PHE B N 1
ATOM 1178 C CA . PHE A 1 157 ? 161.109 169.762 125.682 1.00 81.54 168 PHE B CA 1
ATOM 1179 C C . PHE A 1 157 ? 161.697 169.656 124.281 1.00 81.54 168 PHE B C 1
ATOM 1180 O O . PHE A 1 157 ? 161.009 169.903 123.285 1.00 81.54 168 PHE B O 1
ATOM 1188 N N . MET A 1 158 ? 162.967 169.276 124.190 1.00 84.52 169 MET B N 1
ATOM 1189 C CA . MET A 1 158 ? 163.632 169.091 122.910 1.00 84.52 169 MET B CA 1
ATOM 1190 C C . MET A 1 158 ? 163.310 167.700 122.388 1.00 84.52 169 MET B C 1
ATOM 1191 O O . MET A 1 158 ? 163.530 166.707 123.085 1.00 84.52 169 MET B O 1
ATOM 1196 N N . GLN A 1 159 ? 162.819 167.626 121.154 1.00 88.79 170 GLN B N 1
ATOM 1197 C CA . GLN A 1 159 ? 162.307 166.370 120.611 1.00 88.79 170 GLN B CA 1
ATOM 1198 C C . GLN A 1 159 ? 163.482 165.425 120.376 1.00 88.79 170 GLN B C 1
ATOM 1199 O O . GLN A 1 159 ? 163.938 165.204 119.252 1.00 88.79 170 GLN B O 1
ATOM 1205 N N . GLN A 1 160 ? 163.975 164.854 121.471 1.00 91.44 171 GLN B N 1
ATOM 1206 C CA . GLN A 1 160 ? 165.113 163.946 121.426 1.00 91.44 171 GLN B CA 1
ATOM 1207 C C . GLN A 1 160 ? 164.717 162.553 121.903 1.00 91.44 171 GLN B C 1
ATOM 1208 O O . GLN A 1 160 ? 163.546 162.177 121.843 1.00 91.44 171 GLN B O 1
ATOM 1214 N N . VAL A 1 163 ? 168.180 158.665 128.334 1.00 114.31 174 VAL B N 1
ATOM 1215 C CA . VAL A 1 163 ? 169.604 158.460 128.102 1.00 114.31 174 VAL B CA 1
ATOM 1216 C C . VAL A 1 163 ? 169.818 157.392 127.041 1.00 114.31 174 VAL B C 1
ATOM 1217 O O . VAL A 1 163 ? 170.560 157.601 126.081 1.00 114.31 174 VAL B O 1
ATOM 1221 N N . ARG A 1 164 ? 169.157 156.247 127.225 1.00 120.73 175 ARG B N 1
ATOM 1222 C CA . ARG A 1 164 ? 169.303 155.095 126.336 1.00 120.73 175 ARG B CA 1
ATOM 1223 C C . ARG A 1 164 ? 170.764 154.660 126.234 1.00 120.73 175 ARG B C 1
ATOM 1224 O O . ARG A 1 164 ? 171.244 154.268 125.169 1.00 120.73 175 ARG B O 1
ATOM 1232 N N . ARG A 1 165 ? 171.475 154.728 127.360 1.00 119.55 176 ARG B N 1
ATOM 1233 C CA . ARG A 1 165 ? 172.884 154.336 127.427 1.00 119.55 176 ARG B CA 1
ATOM 1234 C C . ARG A 1 165 ? 173.109 153.740 128.819 1.00 119.55 176 ARG B C 1
ATOM 1235 O O . ARG A 1 165 ? 173.391 154.462 129.777 1.00 119.55 176 ARG B O 1
ATOM 1243 N N . GLU A 1 166 ? 172.986 152.416 128.912 1.00 117.51 177 GLU B N 1
ATOM 1244 C CA . GLU A 1 166 ? 173.016 151.750 130.208 1.00 117.51 177 GLU B CA 1
ATOM 1245 C C . GLU A 1 166 ? 174.425 151.468 130.711 1.00 117.51 177 GLU B C 1
ATOM 1246 O O . GLU A 1 166 ? 174.574 151.027 131.855 1.00 117.51 177 GLU B O 1
ATOM 1252 N N . ASP A 1 167 ? 175.457 151.702 129.897 1.00 117.54 178 ASP B N 1
ATOM 1253 C CA . ASP A 1 167 ? 176.822 151.567 130.391 1.00 117.54 178 ASP B CA 1
ATOM 1254 C C . ASP A 1 167 ? 177.165 152.641 131.414 1.00 117.54 178 ASP B C 1
ATOM 1255 O O . ASP A 1 167 ? 178.075 152.439 132.225 1.00 117.54 178 ASP B O 1
ATOM 1260 N N . LYS A 1 168 ? 176.462 153.774 131.385 1.00 114.48 179 LYS B N 1
ATOM 1261 C CA . LYS A 1 168 ? 176.597 154.826 132.385 1.00 114.48 179 LYS B CA 1
ATOM 1262 C C . LYS A 1 168 ? 175.446 155.814 132.242 1.00 114.48 179 LYS B C 1
ATOM 1263 O O . LYS A 1 168 ? 175.153 156.264 131.130 1.00 114.48 179 LYS B O 1
ATOM 1269 N N . CYS A 1 169 ? 174.772 156.153 133.338 1.00 111.52 180 CYS B N 1
ATOM 1270 C CA . CYS A 1 169 ? 173.687 157.120 133.259 1.00 111.52 180 CYS B CA 1
ATOM 1271 C C . CYS A 1 169 ? 174.270 158.520 133.351 1.00 111.52 180 CYS B C 1
ATOM 1272 O O . CYS A 1 169 ? 175.213 158.769 134.107 1.00 111.52 180 CYS B O 1
ATOM 1275 N N . GLU A 1 170 ? 173.699 159.434 132.575 1.00 108.33 181 GLU B N 1
ATOM 1276 C CA . GLU A 1 170 ? 174.232 160.779 132.468 1.00 108.33 181 GLU B CA 1
ATOM 1277 C C . GLU A 1 170 ? 173.082 161.735 132.202 1.00 108.33 181 GLU B C 1
ATOM 1278 O O . GLU A 1 170 ? 171.983 161.325 131.821 1.00 108.33 181 GLU B O 1
ATOM 1284 N N . THR A 1 171 ? 173.343 163.019 132.428 1.00 102.45 182 THR B N 1
ATOM 1285 C CA . THR A 1 171 ? 172.326 164.028 132.184 1.00 102.45 182 THR B CA 1
ATOM 1286 C C . THR A 1 171 ? 171.943 164.038 130.708 1.00 102.45 182 THR B C 1
ATOM 1287 O O . THR A 1 171 ? 172.767 163.789 129.824 1.00 102.45 182 THR B O 1
ATOM 1291 N N . ASP A 1 172 ? 170.662 164.303 130.447 1.00 97.31 183 ASP B N 1
ATOM 1292 C CA . ASP A 1 172 ? 170.116 164.155 129.103 1.00 97.31 183 ASP B CA 1
ATOM 1293 C C . ASP A 1 172 ? 170.691 165.150 128.104 1.00 97.31 183 ASP B C 1
ATOM 1294 O O . ASP A 1 172 ? 170.505 164.958 126.898 1.00 97.31 183 ASP B O 1
ATOM 1299 N N . PHE A 1 173 ? 171.379 166.196 128.562 1.00 98.20 184 PHE B N 1
ATOM 1300 C CA . PHE A 1 173 ? 171.952 167.201 127.676 1.00 98.20 184 PHE B CA 1
ATOM 1301 C C . PHE A 1 173 ? 173.477 167.151 127.655 1.00 98.20 184 PHE B C 1
ATOM 1302 O O . PHE A 1 173 ? 174.133 168.160 127.392 1.00 98.20 184 PHE B O 1
ATOM 1310 N N . TYR A 1 174 ? 174.054 165.980 127.932 1.00 102.88 185 TYR B N 1
ATOM 1311 C CA . TYR A 1 174 ? 175.504 165.840 127.859 1.00 102.88 185 TYR B CA 1
ATOM 1312 C C . TYR A 1 174 ? 176.006 165.967 126.428 1.00 102.88 185 TYR B C 1
ATOM 1313 O O . TYR A 1 174 ? 177.122 166.448 126.204 1.00 102.88 185 TYR B O 1
ATOM 1322 N N . ASP A 1 175 ? 175.209 165.540 125.454 1.00 101.65 186 ASP B N 1
ATOM 1323 C CA . ASP A 1 175 ? 175.582 165.619 124.050 1.00 101.65 186 ASP B CA 1
ATOM 1324 C C . ASP A 1 175 ? 175.100 166.901 123.386 1.00 101.65 186 ASP B C 1
ATOM 1325 O O . ASP A 1 175 ? 175.230 167.040 122.166 1.00 101.65 186 ASP B O 1
ATOM 1330 N N . VAL A 1 176 ? 174.544 167.831 124.156 1.00 99.68 187 VAL B N 1
ATOM 1331 C CA . VAL A 1 176 ? 174.089 169.121 123.648 1.00 99.68 187 VAL B CA 1
ATOM 1332 C C . VAL A 1 176 ? 175.159 170.144 124.017 1.00 99.68 187 VAL B C 1
ATOM 1333 O O . VAL A 1 176 ? 175.182 170.660 125.138 1.00 99.68 187 VAL B O 1
ATOM 1337 N N . THR A 1 177 ? 176.054 170.441 123.071 1.00 98.60 188 THR B N 1
ATOM 1338 C CA . THR A 1 177 ? 177.178 171.322 123.371 1.00 98.60 188 THR B CA 1
ATOM 1339 C C . THR A 1 177 ? 176.719 172.745 123.661 1.00 98.60 188 THR B C 1
ATOM 1340 O O . THR A 1 177 ? 177.249 173.393 124.570 1.00 98.60 188 THR B O 1
ATOM 1344 N N . TRP A 1 178 ? 175.749 173.256 122.896 1.00 97.43 189 TRP B N 1
ATOM 1345 C CA . TRP A 1 178 ? 175.351 174.653 123.060 1.00 97.43 189 TRP B CA 1
ATOM 1346 C C . TRP A 1 178 ? 174.731 174.894 124.429 1.00 97.43 189 TRP B C 1
ATOM 1347 O O . TRP A 1 178 ? 175.075 175.866 125.111 1.00 97.43 189 TRP B O 1
ATOM 1358 N N . PHE A 1 179 ? 173.833 174.009 124.864 1.00 96.40 190 PHE B N 1
ATOM 1359 C CA . PHE A 1 179 ? 173.247 174.179 126.188 1.00 96.40 190 PHE B CA 1
ATOM 1360 C C . PHE A 1 179 ? 174.292 174.002 127.277 1.00 96.40 190 PHE B C 1
ATOM 1361 O O . PHE A 1 179 ? 174.285 174.737 128.269 1.00 96.40 190 PHE B O 1
ATOM 1369 N N . LYS A 1 180 ? 175.194 173.032 127.114 1.00 98.44 191 LYS B N 1
ATOM 1370 C CA . LYS A 1 180 ? 176.236 172.817 128.113 1.00 98.44 191 LYS B CA 1
ATOM 1371 C C . LYS A 1 180 ? 177.096 174.062 128.286 1.00 98.44 191 LYS B C 1
ATOM 1372 O O . LYS A 1 180 ? 177.299 174.540 129.408 1.00 98.44 191 LYS B O 1
ATOM 1378 N N . VAL A 1 181 ? 177.591 174.618 127.178 1.00 96.80 192 VAL B N 1
ATOM 1379 C CA . VAL A 1 181 ? 178.473 175.775 127.272 1.00 96.80 192 VAL B CA 1
ATOM 1380 C C . VAL A 1 181 ? 177.707 177.001 127.761 1.00 96.80 192 VAL B C 1
ATOM 1381 O O . VAL A 1 181 ? 178.233 177.793 128.549 1.00 96.80 192 VAL B O 1
ATOM 1385 N N . MET A 1 182 ? 176.449 177.169 127.334 1.00 94.90 193 MET B N 1
ATOM 1386 C CA . MET A 1 182 ? 175.680 178.331 127.770 1.00 94.90 193 MET B CA 1
ATOM 1387 C C . MET A 1 182 ? 175.394 178.273 129.265 1.00 94.90 193 MET B C 1
ATOM 1388 O O . MET A 1 182 ? 175.568 179.270 129.979 1.00 94.90 193 MET B O 1
ATOM 1393 N N . THR A 1 183 ? 174.956 177.114 129.761 1.00 94.69 194 THR B N 1
ATOM 1394 C CA . THR A 1 183 ? 174.651 177.009 131.181 1.00 94.69 194 THR B CA 1
ATOM 1395 C C . THR A 1 183 ? 175.918 177.084 132.021 1.00 94.69 194 THR B C 1
ATOM 1396 O O . THR A 1 183 ? 175.901 177.657 133.114 1.00 94.69 194 THR B O 1
ATOM 1400 N N . ALA A 1 184 ? 177.039 176.553 131.521 1.00 95.28 195 ALA B N 1
ATOM 1401 C CA . ALA A 1 184 ? 178.300 176.723 132.232 1.00 95.28 195 ALA B CA 1
ATOM 1402 C C . ALA A 1 184 ? 178.670 178.195 132.323 1.00 95.28 195 ALA B C 1
ATOM 1403 O O . ALA A 1 184 ? 178.946 178.710 133.414 1.00 95.28 195 ALA B O 1
ATOM 1405 N N . ILE A 1 185 ? 178.636 178.898 131.185 1.00 94.93 196 ILE B N 1
ATOM 1406 C CA . ILE A 1 185 ? 179.002 180.311 131.159 1.00 94.93 196 ILE B CA 1
ATOM 1407 C C . ILE A 1 185 ? 178.157 181.085 132.156 1.00 94.93 196 ILE B C 1
ATOM 1408 O O . ILE A 1 185 ? 178.685 181.731 133.066 1.00 94.93 196 ILE B O 1
ATOM 1413 N N . ILE A 1 186 ? 176.832 180.962 132.057 1.00 94.69 197 ILE B N 1
ATOM 1414 C CA . ILE A 1 186 ? 175.968 181.692 132.983 1.00 94.69 197 ILE B CA 1
ATOM 1415 C C . ILE A 1 186 ? 176.283 181.296 134.420 1.00 94.69 197 ILE B C 1
ATOM 1416 O O . ILE A 1 186 ? 176.863 182.083 135.181 1.00 94.69 197 ILE B O 1
ATOM 1421 N N . ASN A 1 187 ? 176.026 180.026 134.761 1.00 98.01 198 ASN B N 1
ATOM 1422 C CA . ASN A 1 187 ? 175.983 179.594 136.153 1.00 98.01 198 ASN B CA 1
ATOM 1423 C C . ASN A 1 187 ? 177.314 179.813 136.860 1.00 98.01 198 ASN B C 1
ATOM 1424 O O . ASN A 1 187 ? 177.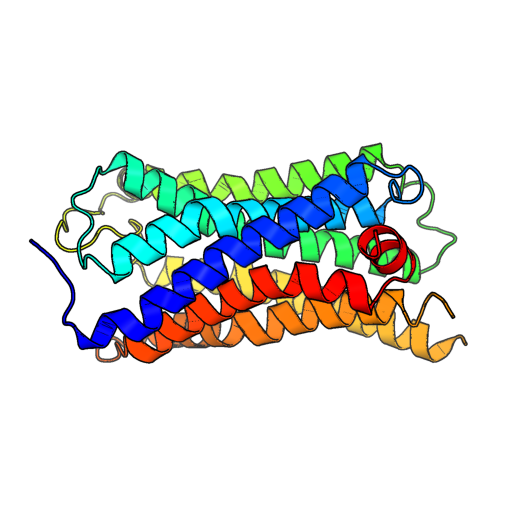336 180.209 138.029 1.00 98.01 198 ASN B O 1
ATOM 1429 N N . PHE A 1 188 ? 178.440 179.542 136.196 1.00 99.59 199 PHE B N 1
ATOM 1430 C CA . PHE A 1 188 ? 179.700 179.835 136.866 1.00 99.59 199 PHE B CA 1
ATOM 1431 C C . PHE A 1 188 ? 180.110 181.290 136.677 1.00 99.59 199 PHE B C 1
ATOM 1432 O O . PHE A 1 188 ? 180.223 182.038 137.653 1.00 99.59 199 PHE B O 1
ATOM 1440 N N . TYR A 1 189 ? 180.333 181.712 135.428 1.00 99.63 200 TYR B N 1
ATOM 1441 C CA . TYR A 1 189 ? 181.006 182.982 135.193 1.00 99.63 200 TYR B CA 1
ATOM 1442 C C . TYR A 1 189 ? 180.230 184.159 135.771 1.00 99.63 200 TYR B C 1
ATOM 1443 O O . TYR A 1 189 ? 180.808 184.996 136.473 1.00 99.63 200 TYR B O 1
ATOM 1452 N N . LEU A 1 190 ? 178.929 184.265 135.482 1.00 94.82 201 LEU B N 1
ATOM 1453 C CA . LEU A 1 190 ? 178.240 185.487 135.892 1.00 94.82 201 LEU B CA 1
ATOM 1454 C C . LEU A 1 190 ? 178.193 185.639 137.408 1.00 94.82 201 LEU B C 1
ATOM 1455 O O . LEU A 1 190 ? 178.524 186.733 137.902 1.00 94.82 201 LEU B O 1
ATOM 1460 N N . PRO A 1 191 ? 177.821 184.624 138.200 1.00 96.31 202 PRO B N 1
ATOM 1461 C CA . PRO A 1 191 ? 178.063 184.738 139.646 1.00 96.31 202 PRO B CA 1
ATOM 1462 C C . PRO A 1 191 ? 179.522 184.966 139.996 1.00 96.31 202 PRO B C 1
ATOM 1463 O O . PRO A 1 191 ? 179.808 185.762 140.893 1.00 96.31 202 PRO B O 1
ATOM 1467 N N . THR A 1 192 ? 180.457 184.311 139.304 1.00 97.88 203 THR B N 1
ATOM 1468 C CA . THR A 1 192 ? 181.870 184.494 139.628 1.00 97.88 203 THR B CA 1
ATOM 1469 C C . THR A 1 192 ? 182.324 185.920 139.344 1.00 97.88 203 THR B C 1
ATOM 1470 O O . THR A 1 192 ? 182.978 186.550 140.182 1.00 97.88 203 THR B O 1
ATOM 1474 N N . LEU A 1 193 ? 181.983 186.450 138.167 1.00 95.71 204 LEU B N 1
ATOM 1475 C CA . LEU A 1 193 ? 182.391 187.809 137.825 1.00 95.71 204 LEU B CA 1
ATOM 1476 C C . LEU A 1 193 ? 181.742 188.827 138.755 1.00 95.71 204 LEU B C 1
ATOM 1477 O O . LEU A 1 193 ? 182.410 189.751 139.240 1.00 95.71 204 LEU B O 1
ATOM 1482 N N . LEU A 1 194 ? 180.442 188.675 139.020 1.00 94.90 205 LEU B N 1
ATOM 1483 C CA . LEU A 1 194 ? 179.765 189.609 139.913 1.00 94.90 205 LEU B CA 1
ATOM 1484 C C . LEU A 1 194 ? 180.346 189.544 141.320 1.00 94.90 205 LEU B C 1
ATOM 1485 O O . LEU A 1 194 ? 180.551 190.580 141.966 1.00 94.90 205 LEU B O 1
ATOM 1490 N N . MET A 1 195 ? 180.629 188.335 141.808 1.00 97.74 206 MET B N 1
ATOM 1491 C CA . MET A 1 195 ? 181.208 188.185 143.134 1.00 97.74 206 MET B CA 1
ATOM 1492 C C . MET A 1 195 ? 182.594 188.807 143.203 1.00 97.74 206 MET B C 1
ATOM 1493 O O . MET A 1 195 ? 182.932 189.460 144.193 1.00 97.74 206 MET B O 1
ATOM 1498 N N . LEU A 1 196 ? 183.415 188.611 142.168 1.00 94.97 207 LEU B N 1
ATOM 1499 C CA . LEU A 1 196 ? 184.742 189.219 142.160 1.00 94.97 207 LEU B CA 1
ATOM 1500 C C . LEU A 1 196 ? 184.651 190.737 142.160 1.00 94.97 207 LEU B C 1
ATOM 1501 O O . LEU A 1 196 ? 185.417 191.414 142.858 1.00 94.97 207 LEU B O 1
ATOM 1506 N N . TRP A 1 197 ? 183.717 191.290 141.386 1.00 93.75 208 TRP B N 1
ATOM 1507 C CA . TRP A 1 197 ? 183.533 192.737 141.369 1.00 93.75 208 TRP B CA 1
ATOM 1508 C C . TRP A 1 197 ? 183.141 193.249 142.751 1.00 93.75 208 TRP B C 1
ATOM 1509 O O . TRP A 1 197 ? 183.731 194.210 143.266 1.00 93.75 208 TRP B O 1
ATOM 1520 N N . PHE A 1 198 ? 182.174 192.584 143.389 1.00 93.22 209 PHE B N 1
ATOM 1521 C CA . PHE A 1 198 ? 181.734 193.008 144.714 1.00 93.22 209 PHE B CA 1
ATOM 1522 C C . PHE A 1 198 ? 182.848 192.867 145.744 1.00 93.22 209 PHE B C 1
ATOM 1523 O O . PHE A 1 198 ? 183.002 193.722 146.622 1.00 93.22 209 PHE B O 1
ATOM 1531 N N . TYR A 1 199 ? 183.632 191.791 145.659 1.00 95.40 210 TYR B N 1
ATOM 1532 C CA . TYR A 1 199 ? 184.706 191.575 146.623 1.00 95.40 210 TYR B CA 1
ATOM 1533 C C . TYR A 1 199 ? 185.810 192.610 146.472 1.00 95.40 210 TYR B C 1
ATOM 1534 O O . TYR A 1 199 ? 186.366 193.073 147.471 1.00 95.40 210 TYR B O 1
ATOM 1543 N N . ALA A 1 200 ? 186.160 192.973 145.236 1.00 93.50 211 ALA B N 1
ATOM 1544 C CA . ALA A 1 200 ? 187.134 194.044 145.050 1.00 93.50 211 ALA B CA 1
ATOM 1545 C C . ALA A 1 200 ? 186.602 195.364 145.595 1.00 93.50 211 ALA B C 1
ATOM 1546 O O . ALA A 1 200 ? 187.337 196.116 146.255 1.00 93.50 211 ALA B O 1
ATOM 1548 N N . LYS A 1 201 ? 185.320 195.659 145.343 1.00 90.61 212 LYS B N 1
ATOM 1549 C CA . LYS A 1 201 ? 184.733 196.889 145.871 1.00 90.61 212 LYS B CA 1
ATOM 1550 C C . LYS A 1 201 ? 184.718 196.900 147.397 1.00 90.61 212 LYS B C 1
ATOM 1551 O O . LYS A 1 201 ? 184.873 197.962 148.010 1.00 90.61 212 LYS B O 1
ATOM 1557 N N . ILE A 1 202 ? 184.512 195.742 148.025 1.00 90.65 213 ILE B N 1
ATOM 1558 C CA . ILE A 1 202 ? 184.579 195.661 149.482 1.00 90.65 213 ILE B CA 1
ATOM 1559 C C . ILE A 1 202 ? 186.009 195.866 149.964 1.00 90.65 213 ILE B C 1
ATOM 1560 O O . ILE A 1 202 ? 186.267 196.654 150.883 1.00 90.65 213 ILE B O 1
ATOM 1565 N N . TYR A 1 203 ? 186.955 195.151 149.351 1.00 87.42 214 TYR B N 1
ATOM 1566 C CA . TYR A 1 203 ? 188.325 195.120 149.844 1.00 87.42 214 TYR B CA 1
ATOM 1567 C C . TYR A 1 203 ? 188.982 196.486 149.730 1.00 87.42 214 TYR B C 1
ATOM 1568 O O . TYR A 1 203 ? 189.773 196.870 150.600 1.00 87.42 214 TYR B O 1
ATOM 1577 N N . LYS A 1 204 ? 188.654 197.246 148.682 1.00 81.37 215 LYS B N 1
ATOM 1578 C CA . LYS A 1 204 ? 189.198 198.595 148.576 1.00 81.37 215 LYS B CA 1
ATOM 1579 C C . LYS A 1 204 ? 188.812 199.437 149.788 1.00 81.37 215 LYS B C 1
ATOM 1580 O O . LYS A 1 204 ? 189.672 200.042 150.436 1.00 81.37 215 LYS B O 1
ATOM 1586 N N . ALA A 1 205 ? 187.521 199.453 150.137 1.00 82.49 216 ALA B N 1
ATOM 1587 C CA . ALA A 1 205 ? 187.063 200.254 151.274 1.00 82.49 216 ALA B CA 1
ATOM 1588 C C . ALA A 1 205 ? 187.632 199.741 152.592 1.00 82.49 216 ALA B C 1
ATOM 1589 O O . ALA A 1 205 ? 188.017 200.538 153.462 1.00 82.49 216 ALA B O 1
ATOM 1591 N N . VAL A 1 206 ? 187.685 198.415 152.759 1.00 83.31 217 VAL B N 1
ATOM 1592 C CA . VAL A 1 206 ? 188.187 197.835 154.004 1.00 83.31 217 VAL B CA 1
ATOM 1593 C C . VAL A 1 206 ? 189.646 198.216 154.222 1.00 83.31 217 VAL B C 1
ATOM 1594 O O . VAL A 1 206 ? 190.043 198.611 155.323 1.00 83.31 217 VAL B O 1
ATOM 1598 N N . LYS A 1 207 ? 190.467 198.105 153.176 1.00 76.74 218 LYS B N 1
ATOM 1599 C CA . LYS A 1 207 ? 191.841 198.580 153.281 1.00 76.74 218 LYS B CA 1
ATOM 1600 C C . LYS A 1 207 ? 191.889 200.091 153.467 1.00 76.74 218 LYS B C 1
ATOM 1601 O O . LYS A 1 207 ? 192.834 200.615 154.066 1.00 76.74 218 LYS B O 1
ATOM 1607 N N . ARG A 1 208 ? 190.872 200.803 152.983 1.00 76.87 219 ARG B N 1
ATOM 1608 C CA . ARG A 1 208 ? 190.913 202.259 153.002 1.00 76.87 219 ARG B CA 1
ATOM 1609 C C . ARG A 1 208 ? 190.715 202.826 154.406 1.00 76.87 219 ARG B C 1
ATOM 1610 O O . ARG A 1 208 ? 191.492 203.682 154.845 1.00 76.87 219 ARG B O 1
ATOM 1618 N N . GLN A 1 209 ? 189.683 202.374 155.130 1.00 76.36 220 GLN B N 1
ATOM 1619 C CA . GLN A 1 209 ? 189.335 203.093 156.361 1.00 76.36 220 GLN B CA 1
ATOM 1620 C C . GLN A 1 209 ? 190.379 202.991 157.464 1.00 76.36 220 GLN B C 1
ATOM 1621 O O . GLN A 1 209 ? 190.993 203.996 157.834 1.00 76.36 220 GLN B O 1
ATOM 1627 N N . LEU A 1 210 ? 190.592 201.794 157.993 1.00 79.28 221 LEU B N 1
ATOM 1628 C CA . LEU A 1 210 ? 191.329 201.665 159.241 1.00 79.28 221 LEU B CA 1
ATOM 1629 C C . LEU A 1 210 ? 192.830 201.657 159.007 1.00 79.28 221 LEU B C 1
ATOM 1630 O O . LEU A 1 210 ? 193.560 202.425 159.631 0.00 79.28 221 LEU B O 1
ATOM 1635 N N . ASN A 1 313 ? 188.805 196.067 164.422 1.00 83.26 408 ASN B N 1
ATOM 1636 C CA . ASN A 1 313 ? 189.286 195.551 163.151 1.00 83.26 408 ASN B CA 1
ATOM 1637 C C . ASN A 1 313 ? 188.531 194.299 162.745 1.00 83.26 408 ASN B C 1
ATOM 1638 O O . ASN A 1 313 ? 189.053 193.477 162.003 1.00 83.26 408 ASN B O 1
ATOM 1643 N N . ARG A 1 314 ? 187.300 194.155 163.239 1.00 85.28 409 ARG B N 1
ATOM 1644 C CA . ARG A 1 314 ? 186.479 193.013 162.852 1.00 85.28 409 ARG B CA 1
ATOM 1645 C C . ARG A 1 314 ? 186.246 192.990 161.346 1.00 85.28 409 ARG B C 1
ATOM 1646 O O . ARG A 1 314 ? 186.017 191.920 160.763 1.00 85.28 409 ARG B O 1
ATOM 1654 N N . GLU A 1 315 ? 186.328 194.154 160.699 1.00 86.02 410 GLU B N 1
ATOM 1655 C CA . GLU A 1 315 ? 186.219 194.209 159.247 1.00 86.02 410 GLU B CA 1
ATOM 1656 C C . GLU A 1 315 ? 187.332 193.408 158.584 1.00 86.02 410 GLU B C 1
ATOM 1657 O O . GLU A 1 315 ? 187.084 192.652 157.639 1.00 86.02 410 GLU B O 1
ATOM 1663 N N . ARG A 1 316 ? 188.573 193.557 159.058 1.00 84.07 411 ARG B N 1
ATOM 1664 C CA . ARG A 1 316 ? 189.642 192.703 158.543 1.00 84.07 411 ARG B CA 1
ATOM 1665 C C . ARG A 1 316 ? 189.685 191.357 159.245 1.00 84.07 411 ARG B C 1
ATOM 1666 O O . ARG A 1 316 ? 190.763 190.856 159.568 1.00 84.07 411 ARG B O 1
ATOM 1674 N N . LYS A 1 317 ? 188.522 190.760 159.497 1.00 85.89 412 LYS B N 1
ATOM 1675 C CA . LYS A 1 317 ? 188.393 189.332 159.741 1.00 85.89 412 LYS B CA 1
ATOM 1676 C C . LYS A 1 317 ? 187.193 188.834 158.956 1.00 85.89 412 LYS B C 1
ATOM 1677 O O . LYS A 1 317 ? 187.219 187.740 158.388 1.00 85.89 412 LYS B O 1
ATOM 1683 N N . ALA A 1 318 ? 186.160 189.673 158.853 1.00 92.08 413 ALA B N 1
ATOM 1684 C CA . ALA A 1 318 ? 184.998 189.295 158.056 1.00 92.08 413 ALA B CA 1
ATOM 1685 C C . ALA A 1 318 ? 185.304 189.382 156.567 1.00 92.08 413 ALA B C 1
ATOM 1686 O O . ALA A 1 318 ? 184.886 188.515 155.786 1.00 92.08 413 ALA B O 1
ATOM 1688 N N . ALA A 1 319 ? 186.043 190.415 156.153 1.00 94.00 414 ALA B N 1
ATOM 1689 C CA . ALA A 1 319 ? 186.484 190.500 154.768 1.00 94.00 414 ALA B CA 1
ATOM 1690 C C . ALA A 1 319 ? 187.408 189.344 154.421 1.00 94.00 414 ALA B C 1
ATOM 1691 O O . ALA A 1 319 ? 187.335 188.799 153.317 1.00 94.00 414 ALA B O 1
ATOM 1693 N N . LYS A 1 320 ? 188.281 188.949 155.350 1.00 93.48 415 LYS B N 1
ATOM 1694 C CA . LYS A 1 320 ? 189.140 187.796 155.099 1.00 93.48 415 LYS B CA 1
ATOM 1695 C C . LYS A 1 320 ? 188.335 186.504 155.030 1.00 93.48 415 LYS B C 1
ATOM 1696 O O . LYS A 1 320 ? 188.658 185.617 154.237 1.00 93.48 415 LYS B O 1
ATOM 1702 N N . GLN A 1 321 ? 187.290 186.372 155.850 1.00 95.39 416 GLN B N 1
ATOM 1703 C CA . GLN A 1 321 ? 186.435 185.191 155.767 1.00 95.39 416 GLN B CA 1
ATOM 1704 C C . GLN A 1 321 ? 185.755 185.103 154.407 1.00 95.39 416 GLN B C 1
ATOM 1705 O O . GLN A 1 321 ? 185.776 184.052 153.750 1.00 95.39 416 GLN B O 1
ATOM 1711 N N . LEU A 1 322 ? 185.148 186.207 153.967 1.00 98.36 417 LEU B N 1
ATOM 1712 C CA . LEU A 1 322 ? 184.504 186.218 152.659 1.00 98.36 417 LEU B CA 1
ATOM 1713 C C . LEU A 1 322 ? 185.519 185.977 151.549 1.00 98.36 417 LEU B C 1
ATOM 1714 O O . LEU A 1 322 ? 185.242 185.248 150.589 1.00 98.36 417 LEU B O 1
ATOM 1719 N N . GLY A 1 323 ? 186.706 186.573 151.670 1.00 98.30 418 GLY B N 1
ATOM 1720 C CA . GLY A 1 323 ? 187.732 186.378 150.665 1.00 98.30 418 GLY B CA 1
ATOM 1721 C C . GLY A 1 323 ? 188.219 184.946 150.595 1.00 98.30 418 GLY B C 1
ATOM 1722 O O . GLY A 1 323 ? 188.474 184.428 149.511 1.00 98.30 418 GLY B O 1
ATOM 1723 N N . PHE A 1 324 ? 188.359 184.287 151.746 1.00 103.77 419 PHE B N 1
ATOM 1724 C CA . PHE A 1 324 ? 188.775 182.889 151.743 1.00 103.77 419 PHE B CA 1
ATOM 1725 C C . PHE A 1 324 ? 187.693 181.985 151.171 1.00 103.77 419 PHE B C 1
ATOM 1726 O O . PHE A 1 324 ? 188.004 181.034 150.448 1.00 103.77 419 PHE B O 1
ATOM 1734 N N . ILE A 1 325 ? 186.421 182.252 151.478 1.00 101.16 420 ILE B N 1
ATOM 1735 C CA . ILE A 1 325 ? 185.348 181.456 150.878 1.00 101.16 420 ILE B CA 1
ATOM 1736 C C . ILE A 1 325 ? 185.346 181.622 149.361 1.00 101.16 420 ILE B C 1
ATOM 1737 O O . ILE A 1 325 ? 185.259 180.644 148.602 1.00 101.16 420 ILE B O 1
ATOM 1742 N N . MET A 1 326 ? 185.455 182.867 148.895 1.00 102.28 421 MET B N 1
ATOM 1743 C CA . MET A 1 326 ? 185.481 183.114 147.461 1.00 102.28 421 MET B CA 1
ATOM 1744 C C . MET A 1 326 ? 186.728 182.538 146.806 1.00 102.28 421 MET B C 1
ATOM 1745 O O . MET A 1 326 ? 186.661 182.064 145.670 1.00 102.28 421 MET B O 1
ATOM 1750 N N . ALA A 1 327 ? 187.871 182.590 147.485 1.00 102.19 422 ALA B N 1
ATOM 1751 C CA . ALA A 1 327 ? 189.083 181.979 146.959 1.00 102.19 422 ALA B CA 1
ATOM 1752 C C . ALA A 1 327 ? 188.903 180.475 146.822 1.00 102.19 422 ALA B C 1
ATOM 1753 O O . ALA A 1 327 ? 189.228 179.891 145.785 1.00 102.19 422 ALA B O 1
ATOM 1755 N N . ALA A 1 328 ? 188.396 179.833 147.875 1.00 103.26 423 ALA B N 1
ATOM 1756 C CA . ALA A 1 328 ? 188.013 178.430 147.851 1.00 103.26 423 ALA B CA 1
ATOM 1757 C C . ALA A 1 328 ? 187.218 178.117 146.591 1.00 103.26 423 ALA B C 1
ATOM 1758 O O . ALA A 1 328 ? 187.604 177.239 145.817 1.00 103.26 423 ALA B O 1
ATOM 1760 N N . PHE A 1 329 ? 186.108 178.824 146.375 1.00 104.46 424 PHE B N 1
ATOM 1761 C CA . PHE A 1 329 ? 185.328 178.596 145.158 1.00 104.46 424 PHE B CA 1
ATOM 1762 C C . PHE A 1 329 ? 186.088 178.834 143.855 1.00 104.46 424 PHE B C 1
ATOM 1763 O O . PHE A 1 329 ? 186.319 177.889 143.094 1.00 104.46 424 PHE B O 1
ATOM 1771 N N . ILE A 1 330 ? 186.480 180.076 143.585 1.00 101.33 425 ILE B N 1
ATOM 1772 C CA . ILE A 1 330 ? 187.081 180.456 142.309 1.00 101.33 425 ILE B CA 1
ATOM 1773 C C . ILE A 1 330 ? 188.412 179.753 142.052 1.00 101.33 425 ILE B C 1
ATOM 1774 O O . ILE A 1 330 ? 188.954 179.829 140.945 1.00 101.33 425 ILE B O 1
ATOM 1779 N N . LEU A 1 331 ? 188.961 179.071 143.060 1.00 104.49 426 LEU B N 1
ATOM 1780 C CA . LEU A 1 331 ? 190.225 178.371 142.900 1.00 104.49 426 LEU B CA 1
ATOM 1781 C C . LEU A 1 331 ? 190.110 176.857 143.006 1.00 104.49 426 LEU B C 1
ATOM 1782 O O . LEU A 1 331 ? 191.077 176.160 142.679 1.00 104.49 426 LEU B O 1
ATOM 1787 N N . CYS A 1 332 ? 188.970 176.326 143.454 1.00 105.93 427 CYS B N 1
ATOM 1788 C CA . CYS A 1 332 ? 188.770 174.887 143.530 1.00 105.93 427 CYS B CA 1
ATOM 1789 C C . CYS A 1 332 ? 187.727 174.364 142.556 1.00 105.93 427 CYS B C 1
ATOM 1790 O O . CYS A 1 332 ? 187.706 173.159 142.293 1.00 105.93 427 CYS B O 1
ATOM 1793 N N . TRP A 1 333 ? 186.863 175.228 142.025 1.00 103.14 428 TRP B N 1
ATOM 1794 C CA . TRP A 1 333 ? 185.908 174.820 141.006 1.00 103.14 428 TRP B CA 1
ATOM 1795 C C . TRP A 1 333 ? 186.338 175.200 139.599 1.00 103.14 428 TRP B C 1
ATOM 1796 O O . TRP A 1 333 ? 185.913 174.542 138.644 1.00 103.14 428 TRP B O 1
ATOM 1807 N N . ILE A 1 334 ? 187.165 176.229 139.443 1.00 102.93 429 ILE B N 1
ATOM 1808 C CA . ILE A 1 334 ? 187.547 176.693 138.112 1.00 102.93 429 ILE B CA 1
ATOM 1809 C C . ILE A 1 334 ? 188.416 175.664 137.387 1.00 102.93 429 ILE B C 1
ATOM 1810 O O . ILE A 1 334 ? 188.369 175.628 136.149 1.00 102.93 429 ILE B O 1
ATOM 1815 N N . PRO A 1 335 ? 189.209 174.806 138.054 1.00 102.86 430 PRO B N 1
ATOM 1816 C CA . PRO A 1 335 ? 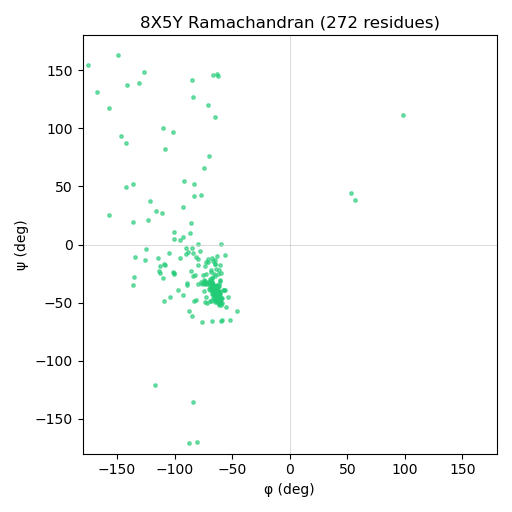189.832 173.715 137.290 1.00 102.86 430 PRO B CA 1
ATOM 1817 C C . PRO A 1 335 ? 188.811 172.799 136.650 1.00 102.86 430 PRO B C 1
ATOM 1818 O O . PRO A 1 335 ? 189.080 172.229 135.585 1.00 102.86 430 PRO B O 1
ATOM 1822 N N . TYR A 1 336 ? 187.641 172.636 137.272 1.00 101.59 431 TYR B N 1
ATOM 1823 C CA . TYR A 1 336 ? 186.580 171.861 136.641 1.00 101.59 431 TYR B CA 1
ATOM 1824 C C . TYR A 1 336 ? 185.952 172.617 135.480 1.00 101.59 431 TYR B C 1
ATOM 1825 O O . TYR A 1 336 ? 185.735 172.041 134.412 1.00 101.59 431 TYR B O 1
ATOM 1834 N N . PHE A 1 337 ? 185.647 173.904 135.662 1.00 100.01 432 PHE B N 1
ATOM 1835 C CA . PHE A 1 337 ? 184.876 174.609 134.643 1.00 100.01 432 PHE B CA 1
ATOM 1836 C C . PHE A 1 337 ? 185.714 174.964 133.424 1.00 100.01 432 PHE B C 1
ATOM 1837 O O . PHE A 1 337 ? 185.192 174.962 132.303 1.00 100.01 432 PHE B O 1
ATOM 1845 N N . ILE A 1 338 ? 187.001 175.262 133.602 1.00 102.71 433 ILE B N 1
ATOM 1846 C CA . ILE A 1 338 ? 187.852 175.472 132.435 1.00 102.71 433 ILE B CA 1
ATOM 1847 C C . ILE A 1 338 ? 187.922 174.199 131.603 1.00 102.71 433 ILE B C 1
ATOM 1848 O O . ILE A 1 338 ? 187.826 174.237 130.370 1.00 102.71 433 ILE B O 1
ATOM 1853 N N . PHE A 1 339 ? 188.065 173.049 132.265 1.00 104.42 434 PHE B N 1
ATOM 1854 C CA . PHE A 1 339 ? 188.038 171.781 131.545 1.00 104.42 434 PHE B CA 1
ATOM 1855 C C . PHE A 1 339 ? 186.678 171.544 130.898 1.00 104.42 434 PHE B C 1
ATOM 1856 O O . PHE A 1 339 ? 186.595 171.013 129.787 1.00 104.42 434 PHE B O 1
ATOM 1864 N N . PHE A 1 340 ? 185.602 171.933 131.583 1.00 102.11 435 PHE B N 1
ATOM 1865 C CA . PHE A 1 340 ? 184.254 171.714 131.069 1.00 102.11 435 PHE B CA 1
ATOM 1866 C C . PHE A 1 340 ? 184.003 172.511 129.797 1.00 102.11 435 PHE B C 1
ATOM 1867 O O . PHE A 1 340 ? 183.341 172.028 128.872 1.00 102.11 435 PHE B O 1
ATOM 1875 N N . MET A 1 341 ? 184.497 173.741 129.742 1.00 103.17 436 MET B N 1
ATOM 1876 C CA . MET A 1 341 ? 184.312 174.583 128.569 1.00 103.17 436 MET B CA 1
ATOM 1877 C C . MET A 1 341 ? 185.478 174.536 127.590 1.00 103.17 436 MET B C 1
ATOM 1878 O O . MET A 1 341 ? 185.465 175.285 126.608 1.00 103.17 436 MET B O 1
ATOM 1883 N N . VAL A 1 342 ? 186.488 173.699 127.828 1.00 104.29 437 VAL B N 1
ATOM 1884 C CA . VAL A 1 342 ? 187.441 173.404 126.762 1.00 104.29 437 VAL B CA 1
ATOM 1885 C C . VAL A 1 342 ? 187.077 172.054 126.157 1.00 104.29 437 VAL B C 1
ATOM 1886 O O . VAL A 1 342 ? 187.389 171.781 124.994 1.00 104.29 437 VAL B O 1
ATOM 1890 N N . ILE A 1 343 ? 186.400 171.207 126.937 1.00 105.63 438 ILE B N 1
ATOM 1891 C CA . ILE A 1 343 ? 185.960 169.910 126.431 1.00 105.63 438 ILE B CA 1
ATOM 1892 C C . ILE A 1 343 ? 184.691 170.031 125.600 1.00 105.63 438 ILE B C 1
ATOM 1893 O O . ILE A 1 343 ? 184.379 169.123 124.821 1.00 105.63 438 ILE B O 1
ATOM 1898 N N . ALA A 1 344 ? 183.960 171.139 125.731 1.00 105.52 439 ALA B N 1
ATOM 1899 C CA . ALA A 1 344 ? 182.758 171.339 124.936 1.00 105.52 439 ALA B CA 1
ATOM 1900 C C . ALA A 1 344 ? 183.062 171.459 123.451 1.00 105.52 439 ALA B C 1
ATOM 1901 O O . ALA A 1 344 ? 182.152 171.309 122.631 1.00 105.52 439 ALA B O 1
ATOM 1903 N N . PHE A 1 345 ? 184.315 171.719 123.085 1.00 108.27 440 PHE B N 1
ATOM 1904 C CA . PHE A 1 345 ? 184.720 171.816 121.690 1.00 108.27 440 PHE B CA 1
ATOM 1905 C C . PHE A 1 345 ? 185.582 170.641 121.257 1.00 108.27 440 PHE B C 1
ATOM 1906 O O . PHE A 1 345 ? 185.320 170.032 120.215 1.00 108.27 440 PHE B O 1
ATOM 1914 N N . CYS A 1 346 ? 186.608 170.305 122.036 1.00 118.14 441 CYS B N 1
ATOM 1915 C CA . CYS A 1 346 ? 187.465 169.169 121.717 1.00 118.14 441 CYS B CA 1
ATOM 1916 C C . CYS A 1 346 ? 186.703 167.863 121.937 1.00 118.14 441 CYS B C 1
ATOM 1917 O O . CYS A 1 346 ? 186.226 167.590 123.043 1.00 118.14 441 CYS B O 1
ATOM 1920 N N . LYS A 1 347 ? 186.565 167.069 120.868 1.00 123.76 442 LYS B N 1
ATOM 1921 C CA . LYS A 1 347 ? 185.816 165.819 120.908 1.00 123.76 442 LYS B CA 1
ATOM 1922 C C . LYS A 1 347 ? 186.690 164.575 120.845 1.00 123.76 442 LYS B C 1
ATOM 1923 O O . LYS A 1 347 ? 186.213 163.491 121.196 1.00 123.76 442 LYS B O 1
ATOM 1929 N N . ASN A 1 348 ? 187.945 164.700 120.410 1.00 124.79 443 ASN B N 1
ATOM 1930 C CA . ASN A 1 348 ? 188.944 163.649 120.559 1.00 124.79 443 ASN B CA 1
ATOM 1931 C C . ASN A 1 348 ? 189.746 163.827 121.836 1.00 124.79 443 ASN B C 1
ATOM 1932 O O . ASN A 1 348 ? 190.937 163.490 121.888 1.00 124.79 443 ASN B O 1
ATOM 1937 N N . CYS A 1 349 ? 189.100 164.362 122.868 1.00 117.00 444 CYS B N 1
ATOM 1938 C CA . CYS A 1 349 ? 189.737 165.040 123.994 1.00 117.00 444 CYS B CA 1
ATOM 1939 C C . CYS A 1 349 ? 188.974 164.683 125.270 1.00 117.00 444 CYS B C 1
ATOM 1940 O O . CYS A 1 349 ? 188.063 165.404 125.684 1.00 117.00 444 CYS B O 1
ATOM 1943 N N . CYS A 1 350 ? 189.357 163.569 125.891 1.00 117.44 445 CYS B N 1
ATOM 1944 C CA . CYS A 1 350 ? 188.553 162.949 126.944 1.00 117.44 445 CYS B CA 1
ATOM 1945 C C . CYS A 1 350 ? 189.425 162.374 128.062 1.00 117.44 445 CYS B C 1
ATOM 1946 O O . CYS A 1 350 ? 189.263 161.224 128.471 1.00 117.44 445 CYS B O 1
ATOM 1949 N N . ASN A 1 351 ? 190.374 163.160 128.573 1.00 109.26 446 ASN B N 1
ATOM 1950 C CA . ASN A 1 351 ? 191.143 162.693 129.722 1.00 109.26 446 ASN B CA 1
ATOM 1951 C C . ASN A 1 351 ? 190.246 162.541 130.942 1.00 109.26 446 ASN B C 1
ATOM 1952 O O . ASN A 1 351 ? 189.783 163.535 131.509 1.00 109.26 446 ASN B O 1
ATOM 1957 N N . GLU A 1 352 ? 189.994 161.296 131.346 1.00 110.06 447 GLU B N 1
ATOM 1958 C CA . GLU A 1 352 ? 189.117 161.036 132.481 1.00 110.06 447 GLU B CA 1
ATOM 1959 C C . GLU A 1 352 ? 189.784 161.356 133.812 1.00 110.06 447 GLU B C 1
ATOM 1960 O O . GLU A 1 352 ? 189.094 161.725 134.767 1.00 110.06 447 GLU B O 1
ATOM 1966 N N . HIS A 1 353 ? 191.108 161.211 133.899 1.00 105.17 448 HIS B N 1
ATOM 1967 C CA . HIS A 1 353 ? 191.798 161.415 135.170 1.00 105.17 448 HIS B CA 1
ATOM 1968 C C . HIS A 1 353 ? 191.671 162.859 135.641 1.00 105.17 448 HIS B C 1
ATOM 1969 O O . HIS A 1 353 ? 191.329 163.119 136.800 1.00 105.17 448 HIS B O 1
ATOM 1976 N N . LEU A 1 354 ? 191.944 163.814 134.750 1.00 107.08 449 LEU B N 1
ATOM 1977 C CA . LEU A 1 354 ? 191.884 165.222 135.129 1.00 107.08 449 LEU B CA 1
ATOM 1978 C C . LEU A 1 354 ? 190.462 165.645 135.474 1.00 107.08 449 LEU B C 1
ATOM 1979 O O . LEU A 1 354 ? 190.248 166.396 136.431 1.00 107.08 449 LEU B O 1
ATOM 1984 N N . HIS A 1 355 ? 189.477 165.174 134.707 1.00 107.98 450 HIS B N 1
ATOM 1985 C CA . HIS A 1 355 ? 188.082 165.487 135.003 1.00 107.98 450 HIS B CA 1
ATOM 1986 C C . HIS A 1 355 ? 187.677 164.929 136.361 1.00 107.98 450 HIS B C 1
ATOM 1987 O O . HIS A 1 355 ? 187.049 165.619 137.181 1.00 107.98 450 HIS B O 1
ATOM 1994 N N . MET A 1 356 ? 188.044 163.674 136.617 1.00 105.99 451 MET B N 1
ATOM 1995 C CA . MET A 1 356 ? 187.683 163.009 137.855 1.00 105.99 451 MET B CA 1
ATOM 1996 C C . MET A 1 356 ? 188.385 163.632 139.049 1.00 105.99 451 MET B C 1
ATOM 1997 O O . MET A 1 356 ? 187.852 163.590 140.162 1.00 105.99 451 MET B O 1
ATOM 2002 N N . PHE A 1 357 ? 189.568 164.210 138.837 1.00 105.28 452 PHE B N 1
ATOM 2003 C CA . PHE A 1 357 ? 190.253 164.908 139.915 1.00 105.28 452 PHE B CA 1
ATOM 2004 C C . PHE A 1 357 ? 189.697 166.307 140.133 1.00 105.28 452 PHE B C 1
ATOM 2005 O O . PHE A 1 357 ? 189.660 166.776 141.271 1.00 105.28 452 PHE B O 1
ATOM 2013 N N . THR A 1 358 ? 189.257 166.987 139.071 1.00 103.75 453 THR B N 1
ATOM 2014 C CA . THR A 1 358 ? 188.705 168.330 139.232 1.00 103.75 453 THR B CA 1
ATOM 2015 C C . THR A 1 358 ? 187.353 168.295 139.937 1.00 103.75 453 THR B C 1
ATOM 2016 O O . THR A 1 358 ? 187.050 169.167 140.766 1.00 103.75 453 THR B O 1
ATOM 2020 N N . ILE A 1 359 ? 186.526 167.295 139.623 1.00 101.60 454 ILE B N 1
ATOM 2021 C CA . ILE A 1 359 ? 185.250 167.161 140.323 1.00 101.60 454 ILE B CA 1
ATOM 2022 C C . ILE A 1 359 ? 185.488 166.986 141.820 1.00 101.60 454 ILE B C 1
ATOM 2023 O O . ILE A 1 359 ? 184.854 167.642 142.660 1.00 101.60 454 ILE B O 1
ATOM 2028 N N . TRP A 1 360 ? 186.430 166.116 142.179 1.00 97.83 455 TRP B N 1
ATOM 2029 C CA . TRP A 1 360 ? 186.720 165.921 143.591 1.00 97.83 455 TRP B CA 1
ATOM 2030 C C . TRP A 1 360 ? 187.493 167.085 144.191 1.00 97.83 455 TRP B C 1
ATOM 2031 O O . TRP A 1 360 ? 187.482 167.244 145.410 1.00 97.83 455 TRP B O 1
ATOM 2042 N N . LEU A 1 361 ? 188.136 167.918 143.374 1.00 103.44 456 LEU B N 1
ATOM 2043 C CA . LEU A 1 361 ? 188.680 169.170 143.889 1.00 103.44 456 LEU B CA 1
ATOM 2044 C C . LEU A 1 361 ? 187.559 170.107 144.319 1.00 103.44 456 LEU B C 1
ATOM 2045 O O . LEU A 1 361 ? 187.639 170.747 145.376 1.00 103.44 456 LEU B O 1
ATOM 2050 N N . GLY A 1 362 ? 186.489 170.173 143.529 1.00 101.87 457 GLY B N 1
ATOM 2051 C CA . GLY A 1 362 ? 185.322 170.930 143.959 1.00 101.87 457 GLY B CA 1
ATOM 2052 C C . GLY A 1 362 ? 184.692 170.348 145.214 1.00 101.87 457 GLY B C 1
ATOM 2053 O O . GLY A 1 362 ? 184.253 171.081 146.111 1.00 101.87 457 GLY B O 1
ATOM 2054 N N . TYR A 1 363 ? 184.645 169.021 145.300 1.00 100.65 458 TYR B N 1
ATOM 2055 C CA . TYR A 1 363 ? 184.107 168.392 146.502 1.00 100.65 458 TYR B CA 1
ATOM 2056 C C . TYR A 1 363 ? 185.001 168.659 147.717 1.00 100.65 458 TYR B C 1
ATOM 2057 O O . TYR A 1 363 ? 184.505 168.832 148.839 1.00 100.65 458 TYR B O 1
ATOM 2066 N N . ILE A 1 364 ? 186.318 168.718 147.508 1.00 102.59 459 ILE B N 1
ATOM 2067 C CA . ILE A 1 364 ? 187.237 169.102 148.572 1.00 102.59 459 ILE B CA 1
ATOM 2068 C C . ILE A 1 364 ? 186.980 170.539 149.001 1.00 102.59 459 ILE B C 1
ATOM 2069 O O . ILE A 1 364 ? 187.112 170.876 150.177 1.00 102.59 459 ILE B O 1
ATOM 2074 N N . ASN A 1 365 ? 186.619 171.411 148.058 1.00 103.47 460 ASN B N 1
ATOM 2075 C CA . ASN A 1 365 ? 186.176 172.756 148.430 1.00 103.47 460 ASN B CA 1
ATOM 2076 C C . ASN A 1 365 ? 184.961 172.708 149.348 1.00 103.47 460 ASN B C 1
ATOM 2077 O O . ASN A 1 365 ? 184.888 173.438 150.354 1.00 103.47 460 ASN B O 1
ATOM 2082 N N . SER A 1 366 ? 183.978 171.882 148.987 1.00 99.82 461 SER B N 1
ATOM 2083 C CA . SER A 1 366 ? 182.801 171.712 149.834 1.00 99.82 461 SER B CA 1
ATOM 2084 C C . SER A 1 366 ? 183.192 171.276 151.238 1.00 99.82 461 SER B C 1
ATOM 2085 O O . SER A 1 366 ? 182.587 171.707 152.226 1.00 99.82 461 SER B O 1
ATOM 2088 N N . THR A 1 367 ? 184.192 170.402 151.343 1.00 100.44 462 THR B N 1
ATOM 2089 C CA . THR A 1 367 ? 184.684 169.982 152.653 1.00 100.44 462 THR B CA 1
ATOM 2090 C C . THR A 1 367 ? 185.472 171.087 153.357 1.00 100.44 462 THR B C 1
ATOM 2091 O O . THR A 1 367 ? 185.421 171.195 154.588 1.00 100.44 462 THR B O 1
ATOM 2095 N N . LEU A 1 368 ? 186.194 171.914 152.596 1.00 99.72 463 LEU B N 1
ATOM 2096 C CA . LEU A 1 368 ? 187.099 172.901 153.176 1.00 99.72 463 LEU B CA 1
ATOM 2097 C C . LEU A 1 368 ? 186.359 174.082 153.782 1.00 99.72 463 LEU B C 1
ATOM 2098 O O . LEU A 1 368 ? 186.845 174.673 154.752 1.00 99.72 463 LEU B O 1
ATOM 2103 N N . ASN A 1 369 ? 185.215 174.468 153.213 1.00 99.28 464 ASN B N 1
ATOM 2104 C CA . ASN A 1 369 ? 184.481 175.601 153.783 1.00 99.28 464 ASN B CA 1
ATOM 2105 C C . ASN A 1 369 ? 184.188 175.426 155.275 1.00 99.28 464 ASN B C 1
ATOM 2106 O O . ASN A 1 369 ? 184.397 176.388 156.043 1.00 99.28 464 ASN B O 1
ATOM 2111 N N . PRO A 1 370 ? 183.719 174.266 155.753 1.00 98.13 465 PRO B N 1
ATOM 2112 C CA . PRO A 1 370 ? 183.573 174.085 157.206 1.00 98.13 465 PRO B CA 1
ATOM 2113 C C . PRO A 1 370 ? 184.877 174.186 157.971 1.00 98.13 465 PRO B C 1
ATOM 2114 O O . PRO A 1 370 ? 184.838 174.396 159.187 1.00 98.13 465 PRO B O 1
ATOM 2118 N N . LEU A 1 371 ? 186.025 173.984 157.321 1.00 97.95 466 LEU B N 1
ATOM 2119 C CA . LEU A 1 371 ? 187.297 174.316 157.952 1.00 97.95 466 LEU B CA 1
ATOM 2120 C C . LEU A 1 371 ? 187.621 175.795 157.813 1.00 97.95 466 LEU B C 1
ATOM 2121 O O . LEU A 1 371 ? 188.355 176.345 158.641 1.00 97.95 466 LEU B O 1
ATOM 2126 N N . ILE A 1 372 ? 187.098 176.446 156.772 1.00 98.84 467 ILE B N 1
ATOM 2127 C CA . ILE A 1 372 ? 187.332 177.875 156.589 1.00 98.84 467 ILE B CA 1
ATOM 2128 C C . ILE A 1 372 ? 186.708 178.669 157.727 1.00 98.84 467 ILE B C 1
ATOM 2129 O O . ILE A 1 372 ? 187.307 179.626 158.232 1.00 98.84 467 ILE B O 1
ATOM 2134 N N . TYR A 1 373 ? 185.497 178.294 158.148 1.00 97.13 468 TYR B N 1
ATOM 2135 C CA . TYR A 1 373 ? 184.823 179.085 159.182 1.00 97.13 468 TYR B CA 1
ATOM 2136 C C . TYR A 1 373 ? 185.593 179.172 160.501 1.00 97.13 468 TYR B C 1
ATOM 2137 O O . TYR A 1 373 ? 185.682 180.281 161.055 1.00 97.13 468 TYR B O 1
ATOM 2146 N N . PRO A 1 374 ? 186.135 178.085 161.075 1.00 97.68 469 PRO B N 1
ATOM 2147 C CA . PRO A 1 374 ? 186.838 178.231 162.364 1.00 97.68 469 PRO B CA 1
ATOM 2148 C C . PRO A 1 374 ? 187.995 179.215 162.344 1.00 97.68 469 PRO B C 1
ATOM 2149 O O . PRO A 1 374 ? 188.185 179.951 163.319 1.00 97.68 469 PRO B O 1
ATOM 2153 N N . LEU A 1 375 ? 188.778 179.249 161.270 1.00 97.38 470 LEU B N 1
ATOM 2154 C CA . LEU A 1 375 ? 190.001 180.041 161.234 1.00 97.38 470 LEU B CA 1
ATOM 2155 C C . LEU A 1 375 ? 189.766 181.481 160.795 1.00 97.38 470 LEU B C 1
ATOM 2156 O O . LEU A 1 375 ? 190.735 182.206 160.550 1.00 97.38 470 LEU B O 1
ATOM 2161 N N . CYS A 1 376 ? 188.511 181.912 160.700 1.00 96.54 471 CYS B N 1
ATOM 2162 C CA . CYS A 1 376 ? 188.190 183.291 160.357 1.00 96.54 471 CYS B CA 1
ATOM 2163 C C . CYS A 1 376 ? 187.282 183.985 161.358 1.00 96.54 471 CYS B C 1
ATOM 2164 O O . CYS A 1 376 ? 187.154 185.213 161.288 1.00 96.54 471 CYS B O 1
ATOM 2167 N N . ASN A 1 377 ? 186.647 183.259 162.275 1.00 98.52 472 ASN B N 1
ATOM 2168 C CA . ASN A 1 377 ? 185.797 183.849 163.298 1.00 98.52 472 ASN B CA 1
ATOM 2169 C C . ASN A 1 377 ? 186.184 183.292 164.659 1.00 98.52 472 ASN B C 1
ATOM 2170 O O . ASN A 1 377 ? 186.460 182.097 164.793 1.00 98.52 472 ASN B O 1
ATOM 2175 N N . GLU A 1 378 ? 186.212 184.164 165.666 1.00 99.61 473 GLU B N 1
ATOM 2176 C CA . GLU A 1 378 ? 186.528 183.719 167.018 1.00 99.61 473 GLU B CA 1
ATOM 2177 C C . GLU A 1 378 ? 185.351 183.020 167.686 1.00 99.61 473 GLU B C 1
ATOM 2178 O O . GLU A 1 378 ? 185.560 182.121 168.506 1.00 99.61 473 GLU B O 1
ATOM 2184 N N . ASN A 1 379 ? 184.117 183.422 167.368 1.00 97.02 474 ASN B N 1
ATOM 2185 C CA . ASN A 1 379 ? 182.950 182.767 167.953 1.00 97.02 474 ASN B CA 1
ATOM 2186 C C . ASN A 1 379 ? 182.857 181.310 167.518 1.00 97.02 474 ASN B C 1
ATOM 2187 O O . ASN A 1 379 ? 182.523 180.433 168.324 1.00 97.02 474 ASN B O 1
ATOM 2192 N N . PHE A 1 380 ? 183.139 181.036 166.244 1.00 93.82 475 PHE B N 1
ATOM 2193 C CA . PHE A 1 380 ? 183.071 179.666 165.754 1.00 93.82 475 PHE B CA 1
ATOM 2194 C C . PHE A 1 380 ? 184.130 178.788 166.407 1.00 93.82 475 PHE B C 1
ATOM 2195 O O . PHE A 1 380 ? 183.862 177.628 166.730 1.00 93.82 475 PHE B O 1
ATOM 2203 N N . LYS A 1 381 ? 185.341 179.311 166.606 1.00 93.90 476 LYS B N 1
ATOM 2204 C CA . LYS A 1 381 ? 186.358 178.529 167.301 1.00 93.90 476 LYS B CA 1
ATOM 2205 C C . LYS A 1 381 ? 186.059 178.417 168.791 1.00 93.90 476 LYS B C 1
ATOM 2206 O O . LYS A 1 381 ? 186.508 177.467 169.441 1.00 93.90 476 LYS B O 1
ATOM 2212 N N . LYS A 1 382 ? 185.315 179.374 169.350 1.00 91.92 477 LYS B N 1
ATOM 2213 C CA . LYS A 1 382 ? 184.931 179.288 170.754 1.00 91.92 477 LYS B CA 1
ATOM 2214 C C . LYS A 1 382 ? 183.842 178.247 170.974 1.00 91.92 477 LYS B C 1
ATOM 2215 O O . LYS A 1 382 ? 183.788 177.624 172.039 1.00 91.92 477 LYS B O 1
ATOM 2221 N N . THR A 1 383 ? 182.954 178.066 169.999 1.00 88.79 478 THR B N 1
ATOM 2222 C CA . THR A 1 383 ? 181.953 177.009 170.085 1.00 88.79 478 THR B CA 1
ATOM 2223 C C . THR A 1 383 ? 182.411 175.691 169.473 1.00 88.79 478 THR B C 1
ATOM 2224 O O . THR A 1 383 ? 181.695 174.693 169.600 1.00 88.79 478 THR B O 1
ATOM 2228 N N . PHE A 1 384 ? 183.562 175.663 168.800 1.00 87.40 479 PHE B N 1
ATOM 2229 C CA . PHE A 1 384 ? 184.160 174.425 168.317 1.00 87.40 479 PHE B CA 1
ATOM 2230 C C . PHE A 1 384 ? 18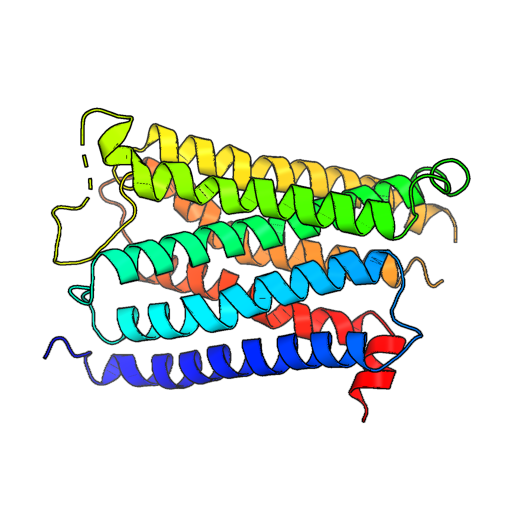5.190 173.865 169.281 1.00 87.40 479 PHE B C 1
ATOM 2231 O O . PHE A 1 384 ? 185.622 172.722 169.111 1.00 87.40 479 PHE B O 1
ATOM 2239 N N . LYS A 1 385 ? 185.595 174.649 170.277 1.00 85.54 480 LYS B N 1
ATOM 2240 C CA . LYS A 1 385 ? 186.575 174.230 171.266 1.00 85.54 480 LYS B CA 1
ATOM 2241 C C . LYS A 1 385 ? 185.984 173.313 172.324 1.00 85.54 480 LYS B C 1
ATOM 2242 O O . LYS A 1 385 ? 186.731 172.805 173.168 1.00 85.54 480 LYS B O 1
ATOM 2248 N N . ARG A 1 386 ? 184.674 173.099 172.309 1.00 83.27 481 ARG B N 1
ATOM 2249 C CA . ARG A 1 386 ? 184.028 172.230 173.278 1.00 83.27 481 ARG B CA 1
ATOM 2250 C C . ARG A 1 386 ? 182.984 171.360 172.608 1.00 83.27 481 ARG B C 1
ATOM 2251 O O . ARG A 1 386 ? 182.629 170.301 173.116 0.00 83.27 481 ARG B O 1
#

Nearest PDB structures (foldseek):
  8x63-assembly1_B  TM=9.819E-01  e=3.853E-28  Homo sapiens
  7ym8-assembly1_A  TM=8.835E-01  e=1.576E-14  Homo sapiens
  4mqt-assembly1_A  TM=9.188E-01  e=7.395E-14  Homo sapiens
  7exd-assembly1_R  TM=8.926E-01  e=3.946E-13  Escherichia coli
  7jvr-assembly1_R  TM=8.883E-01  e=1.123E-11  Escherichia coli

Sequence (274 aa):
TTMASPQLMPLVVVLSTICLVTVGLNLLVLYAVRSERKLHTVGNLYIVSLSVADLIVGAVVMPMNILYLLMSKWSLGRPLCLFWLSMDYVASTASIFSVFILCIDRYRSVQQPLRYLKYRTKTRASATILGAWFLSFLWVIPILGWNHFMQQVRREDKCETDFYDVTWFKVMTAIINFYLPTLLMLWFYAKIYKAVKRQLNRERKAAKQLGFIMAAFILCWIPYFIFFMVIAFCKNCCNEHLHMFTIWLGYINSTLNPLIYPLCNENFKKTFKR

Secondary structure (DSSP, 8-state):
-----TTSHHHHHHHHHHHHHHHHHHHHHHHHHTT-GGG-SSHHHHHHHHHHHHHHHHHTHHHHHHHHHHSS---S-HHHHHHHHHHHHHHHHHHHHHHHHHHHHHHHHHH-TTTSSTT--HHHHHHHHHHHHHHHHTTHHHHHHHHHHS-----TTS---TTTT-HHHHHHHHIIIIIHHHHHHHHHHHHHHHHHHHH--THHHHHHHHHHHHHHHHHHTHHHHHHHHHHTT-SS---HHHHHHHHHHHHHHHHHHHHHTTTT-HHHHHHH--

Solvent-accessible surface area: 15770 Å² total; per-residue (Å²): 156,70,127,9,71,105,163,63,68,96,89,10,95,74,15,48,70,37,11,121,62,0,39,43,34,0,106,77,1,22,150,4,5,154,65,46,201,137,4,76,68,30,17,13,36,8,9,15,6,1,0,47,0,1,45,33,5,0,43,36,0,0,58,32,12,16,67,51,34,42,76,82,83,9,74,75,38,89,105,84,0,34,83,22,12,8,34,26,62,0,0,28,4,2,7,8,38,4,0,33,38,16,0,51,10,32,46,102,23,39,111,91,71,130,188,17,103,181,112,84,81,100,96,130,3,45,62,54,18,121,31,12,34,149,104,0,89,99,27,49,90,18,1,97,12,17,81,144,126,103,176,123,44,237,115,111,77,79,14,29,10,12,3,98,108,25,49,129,34,15,31,98,24,3,80,93,27,7,88,87,10,13,114,65,1,84,140,22,59,57,83,0,122,142,15,13,138,142,112,122,116,199,74,108,122,31,8,114,17,4,7,84,0,2,47,12,8,28,128,17,27,46,44,36,32,96,18,26,25,76,36,5,148,38,163,160,44,86,100,114,154,89,52,69,123,1,35,12,39,0,6,55,2,12,12,64,2,0,78,26,0,21,117,13,46,131,68,2,112,86,22,38,150,197

Foldseek 3Di:
DLFDDPVVVVVLVVLVVLLVLQLVLLVLLLVLCVPDPVQPAQLSLLVNQLSVLLNLLSHQQSVVVSVCVRRVFPPPDPVSVLVNVLSNQLSLLLNLLSLLLSLVVLLVCLVDVPPPPVCRDNVNSVVSSVVSSVVSSVVSCQQVDVVPPPVDQPDGSYDDGPCPVPLVVQLVCLCVSPVVSLVSSVVSLVSNVVSCVPDDDLSVLVSVLSVVLSCLVCVLQVLQSVCSNVCSPDPVDCDPVSNVVSVVSNSVSSSCNSVSVCVRDVSSVVSVVD

B-factor: mean 95.92, std 8.18, range [76.36, 124.79]

Radius of gyration: 19.91 Å; Cα contacts (8 Å, |Δi|>4): 267; chains: 1; bounding box: 35×62×53 Å